Protein AF-A0A2E0VGD9-F1 (afdb_monomer)

Mean predicted aligned error: 4.07 Å

Radius of gyration: 18.63 Å; Cα contacts (8 Å, |Δi|>4): 259; chains: 1; bounding box: 44×44×65 Å

Sequence (187 aa):
TCHQAETSGFLAGKHGMRLARGLPPMTPSQARLPMKADAGHRELTCSSCHVPHADDTRRAAVEACLGCHNDDHSLAYRQSPHYEQWQKALAGEIPVEQGVSCATCHMPRIETETNGIERILVEHNQNSTLRPNEKMIRPTCMNCHGLGFAIDALADPALIENNFSGMPSEHIRSIDMAVERDKPTTF

Solvent-accessible surface area (backbone atoms only — not comparable to full-atom values): 10469 Å² total; per-residue (Å²): 122,98,55,54,66,49,52,52,26,24,32,73,10,85,69,23,39,40,51,67,68,78,41,72,58,44,34,46,66,75,52,91,59,53,43,35,75,92,31,25,81,46,68,43,54,84,58,59,44,36,60,86,94,54,95,60,61,66,47,38,28,40,57,35,54,61,58,36,48,52,32,63,30,65,64,26,32,82,77,9,68,46,34,55,36,29,52,35,20,74,72,64,77,40,60,63,88,69,30,41,43,57,30,48,63,39,26,25,67,40,84,44,75,58,96,91,41,80,44,80,40,66,41,41,21,55,52,69,35,60,68,66,56,71,56,30,36,70,63,35,46,49,78,81,44,57,69,68,61,40,51,17,38,73,70,29,65,69,32,52,40,37,39,59,54,77,76,55,89,56,84,67,59,68,62,55,54,54,54,59,68,69,49,81,82,85,128

Structure (mmCIF, N/CA/C/O backbone):
data_AF-A0A2E0VGD9-F1
#
_entry.id   AF-A0A2E0VGD9-F1
#
loop_
_atom_site.group_PDB
_atom_site.id
_atom_site.type_symbol
_atom_site.label_atom_id
_atom_site.label_alt_id
_atom_site.label_comp_id
_atom_site.label_asym_id
_atom_site.label_entity_id
_atom_site.label_seq_id
_atom_site.pdbx_PDB_ins_code
_atom_site.Cartn_x
_atom_site.Cartn_y
_atom_site.Cartn_z
_atom_site.occupancy
_atom_site.B_iso_or_equiv
_atom_site.auth_seq_id
_atom_site.auth_comp_id
_atom_site.auth_asym_id
_atom_site.auth_atom_id
_atom_site.pdbx_PDB_model_num
ATOM 1 N N . THR A 1 1 ? 19.797 12.607 -11.220 1.00 73.25 1 THR A N 1
ATOM 2 C CA . THR A 1 1 ? 18.840 11.557 -11.642 1.00 73.25 1 THR A CA 1
ATOM 3 C C . THR A 1 1 ? 17.435 12.091 -11.414 1.00 73.25 1 THR A C 1
ATOM 5 O O . THR A 1 1 ? 17.236 12.735 -10.393 1.00 73.25 1 THR A O 1
ATOM 8 N N . CYS A 1 2 ? 16.505 11.910 -12.363 1.00 86.31 2 CYS A N 1
ATOM 9 C CA . CYS A 1 2 ? 15.161 12.517 -12.331 1.00 86.31 2 CYS A CA 1
ATOM 10 C C . CYS A 1 2 ? 14.198 11.881 -11.312 1.00 86.31 2 CYS A C 1
ATOM 12 O O . CYS A 1 2 ? 13.287 12.557 -10.859 1.00 86.31 2 CYS A O 1
ATOM 14 N N . HIS A 1 3 ? 14.423 10.623 -10.922 1.00 89.75 3 HIS A N 1
ATOM 15 C CA . HIS A 1 3 ? 13.564 9.866 -9.997 1.00 89.75 3 HIS A CA 1
ATOM 16 C C . HIS A 1 3 ? 14.330 9.458 -8.735 1.00 89.75 3 HIS A C 1
ATOM 18 O O . HIS A 1 3 ? 14.380 8.285 -8.359 1.00 89.75 3 HIS A O 1
ATOM 24 N N . GLN A 1 4 ? 15.063 10.403 -8.142 1.00 91.88 4 GLN A N 1
ATOM 25 C CA . GLN A 1 4 ? 15.987 10.097 -7.050 1.00 91.88 4 GLN A CA 1
ATOM 26 C C . GLN A 1 4 ? 15.264 9.602 -5.793 1.00 91.88 4 GLN A C 1
ATOM 28 O O . GLN A 1 4 ? 15.734 8.651 -5.167 1.00 91.88 4 GLN A O 1
ATOM 33 N N . ALA A 1 5 ? 14.137 10.221 -5.436 1.00 91.44 5 ALA A N 1
ATOM 34 C CA . ALA A 1 5 ? 13.358 9.835 -4.265 1.00 91.44 5 ALA A CA 1
ATOM 35 C C . ALA A 1 5 ? 12.717 8.452 -4.452 1.00 91.44 5 ALA A C 1
ATOM 37 O O . ALA A 1 5 ? 12.888 7.578 -3.604 1.00 91.44 5 ALA A O 1
ATOM 38 N N . GLU A 1 6 ? 12.085 8.214 -5.603 1.00 93.12 6 GLU A N 1
ATOM 39 C CA . GLU A 1 6 ? 11.433 6.944 -5.940 1.00 93.12 6 GLU A CA 1
ATOM 40 C C . GLU A 1 6 ? 12.452 5.803 -5.998 1.00 93.12 6 GLU A C 1
ATOM 42 O O . GLU A 1 6 ? 12.242 4.738 -5.419 1.00 93.12 6 GLU A O 1
ATOM 47 N N . THR A 1 7 ? 13.606 6.050 -6.631 1.00 94.88 7 THR A N 1
ATOM 48 C CA . THR A 1 7 ? 14.711 5.082 -6.687 1.00 94.88 7 THR A CA 1
ATOM 49 C C . THR A 1 7 ? 15.221 4.760 -5.284 1.00 94.88 7 THR A C 1
ATOM 51 O O . THR A 1 7 ? 15.450 3.594 -4.967 1.00 94.88 7 THR A O 1
ATOM 54 N N . SER A 1 8 ? 15.376 5.773 -4.427 1.00 95.12 8 SER A N 1
ATOM 55 C CA . SER A 1 8 ? 15.865 5.578 -3.057 1.00 95.12 8 SER A CA 1
ATOM 56 C C . SER A 1 8 ? 14.882 4.756 -2.220 1.00 95.12 8 SER A C 1
ATOM 58 O O . SER A 1 8 ? 15.300 3.809 -1.555 1.00 95.12 8 SER A O 1
ATOM 60 N N . GLY A 1 9 ? 13.580 5.056 -2.302 1.00 95.25 9 GLY A N 1
ATOM 61 C CA . GLY A 1 9 ? 12.531 4.286 -1.628 1.00 95.25 9 GLY A CA 1
ATOM 62 C C . GLY A 1 9 ? 12.475 2.836 -2.113 1.00 95.25 9 GLY A C 1
ATOM 63 O O . GLY A 1 9 ? 12.524 1.907 -1.307 1.00 95.25 9 GLY A O 1
ATOM 64 N N . PHE A 1 10 ? 12.472 2.622 -3.431 1.00 96.56 10 PHE A N 1
ATOM 65 C CA . PHE A 1 10 ? 12.443 1.279 -4.013 1.00 96.56 10 PHE A CA 1
ATOM 66 C C . PHE A 1 10 ? 13.628 0.420 -3.551 1.00 96.56 10 PHE A C 1
ATOM 68 O O . PHE A 1 10 ? 13.436 -0.706 -3.086 1.00 96.56 10 PHE A O 1
ATOM 75 N N . LEU A 1 11 ? 14.849 0.964 -3.621 1.00 96.81 11 LEU A N 1
ATOM 76 C CA . LEU A 1 11 ? 16.073 0.274 -3.206 1.00 96.81 11 LEU 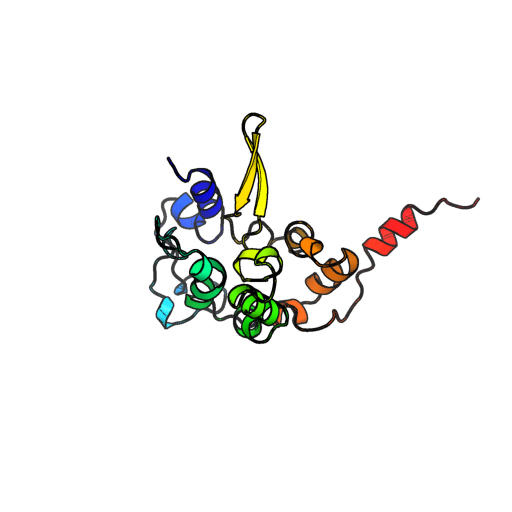A CA 1
ATOM 77 C C . LEU A 1 11 ? 16.134 0.006 -1.693 1.00 96.81 11 LEU A C 1
ATOM 79 O O . LEU A 1 11 ? 16.769 -0.963 -1.278 1.00 96.81 11 LEU A O 1
ATOM 83 N N . ALA A 1 12 ? 15.466 0.823 -0.874 1.00 96.44 12 ALA A N 1
ATOM 84 C CA . ALA A 1 12 ? 15.340 0.603 0.567 1.00 96.44 12 ALA A CA 1
ATOM 85 C C . ALA A 1 12 ? 14.285 -0.462 0.930 1.00 96.44 12 ALA A C 1
ATOM 87 O O . ALA A 1 12 ? 14.312 -1.010 2.036 1.00 96.44 12 ALA A O 1
ATOM 88 N N . GLY A 1 13 ? 13.352 -0.756 0.022 1.00 95.38 13 GLY A N 1
ATOM 89 C CA . GLY A 1 13 ? 12.309 -1.756 0.219 1.00 95.38 13 GLY A CA 1
ATOM 90 C C . GLY A 1 13 ? 12.732 -3.174 -0.152 1.00 95.38 13 GLY A C 1
ATOM 91 O O . GLY A 1 13 ? 13.694 -3.407 -0.878 1.00 95.38 13 GLY A O 1
ATOM 92 N N . LYS A 1 14 ? 11.951 -4.160 0.293 1.00 95.12 14 LYS A N 1
ATOM 93 C CA . LYS A 1 14 ? 12.143 -5.589 0.001 1.00 95.12 14 LYS A CA 1
ATOM 94 C C . LYS A 1 14 ? 12.167 -5.883 -1.496 1.00 95.12 14 LYS A C 1
ATOM 96 O O . LYS A 1 14 ? 12.820 -6.835 -1.904 1.00 95.12 14 LYS A O 1
ATOM 101 N N . HIS A 1 15 ? 11.483 -5.066 -2.297 1.00 96.06 15 HIS A N 1
ATOM 102 C CA . HIS A 1 15 ? 11.440 -5.209 -3.750 1.00 96.06 15 HIS A CA 1
ATOM 103 C C . HIS A 1 15 ? 12.744 -4.793 -4.444 1.00 96.06 15 HIS A C 1
ATOM 105 O O . HIS A 1 15 ? 13.144 -5.440 -5.409 1.00 96.06 15 HIS A O 1
ATOM 111 N N . GLY A 1 16 ? 13.441 -3.769 -3.940 1.00 96.44 16 GLY A N 1
ATOM 112 C CA . GLY A 1 16 ? 14.688 -3.272 -4.530 1.00 96.44 16 GLY A CA 1
ATOM 113 C C . GLY A 1 16 ? 15.957 -3.606 -3.740 1.00 96.44 16 GLY A C 1
ATOM 114 O O . GLY A 1 16 ? 17.056 -3.422 -4.264 1.00 96.44 16 GLY A O 1
ATOM 115 N N . MET A 1 17 ? 15.851 -4.145 -2.519 1.00 95.75 17 MET A N 1
ATOM 116 C CA . MET A 1 17 ? 17.000 -4.345 -1.621 1.00 95.75 17 MET A CA 1
ATOM 117 C C . MET A 1 17 ? 18.110 -5.222 -2.211 1.00 95.75 17 MET A C 1
ATOM 119 O O . MET A 1 17 ? 19.270 -5.070 -1.845 1.00 95.75 17 MET A O 1
ATOM 123 N N . ARG A 1 18 ? 17.788 -6.142 -3.129 1.00 97.06 18 ARG A N 1
ATOM 124 C CA . ARG A 1 18 ? 18.803 -6.951 -3.823 1.00 97.06 18 ARG A CA 1
ATOM 125 C C . ARG A 1 18 ? 19.651 -6.099 -4.763 1.00 97.06 18 ARG A C 1
ATOM 127 O O . ARG A 1 18 ? 20.877 -6.153 -4.685 1.00 97.06 18 ARG A O 1
ATOM 134 N N . LEU A 1 19 ? 19.005 -5.267 -5.579 1.00 97.00 19 LEU A N 1
ATOM 135 C CA . LEU A 1 19 ? 19.682 -4.345 -6.492 1.00 97.00 19 LEU A CA 1
ATOM 136 C C . LEU A 1 19 ? 20.556 -3.352 -5.723 1.00 97.00 19 LEU A C 1
ATOM 138 O O . LEU A 1 19 ? 21.688 -3.094 -6.120 1.00 97.00 19 LEU A O 1
ATOM 142 N N . ALA A 1 20 ? 20.086 -2.888 -4.561 1.00 97.00 20 ALA A N 1
ATOM 143 C CA . ALA A 1 20 ? 20.848 -2.012 -3.668 1.00 97.00 20 ALA A CA 1
ATOM 144 C C . ALA A 1 20 ? 22.167 -2.638 -3.169 1.00 97.00 20 ALA A C 1
ATOM 146 O O . ALA A 1 20 ? 23.056 -1.934 -2.693 1.00 97.00 20 ALA A O 1
ATOM 147 N N . ARG A 1 21 ? 22.302 -3.967 -3.259 1.00 97.38 21 ARG A N 1
ATOM 148 C CA . ARG A 1 21 ? 23.496 -4.733 -2.876 1.00 97.38 21 ARG A CA 1
ATOM 149 C C . ARG A 1 21 ? 24.270 -5.279 -4.078 1.00 97.3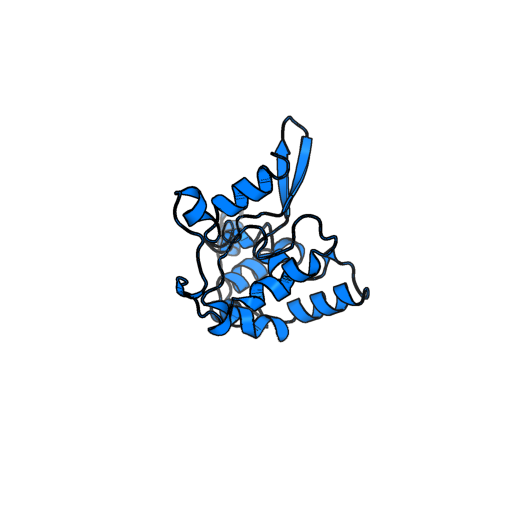8 21 ARG A C 1
ATOM 151 O O . ARG A 1 21 ? 25.136 -6.126 -3.885 1.00 97.38 21 ARG A O 1
ATOM 158 N N . GLY A 1 22 ? 23.962 -4.829 -5.296 1.00 97.00 22 GLY A N 1
ATOM 159 C CA . GLY A 1 22 ? 24.595 -5.323 -6.523 1.00 97.00 22 GLY A CA 1
ATOM 160 C C . GLY A 1 22 ? 24.238 -6.773 -6.863 1.00 97.00 22 GLY A C 1
ATOM 161 O O . GLY A 1 22 ? 24.953 -7.418 -7.623 1.00 97.00 22 GLY A O 1
ATOM 162 N N . LEU A 1 23 ? 23.157 -7.307 -6.285 1.00 97.56 23 LEU A N 1
ATOM 163 C CA . LEU A 1 23 ? 22.638 -8.632 -6.617 1.00 97.56 23 LEU A CA 1
ATOM 164 C C . LEU A 1 23 ? 21.632 -8.529 -7.775 1.00 97.56 23 LEU A C 1
ATOM 166 O O . LEU A 1 23 ? 21.018 -7.474 -7.938 1.00 97.56 23 LEU A O 1
ATOM 170 N N . PRO A 1 24 ? 21.391 -9.619 -8.531 1.00 97.44 24 PRO A N 1
ATOM 171 C CA . PRO A 1 24 ? 20.347 -9.643 -9.555 1.00 97.44 24 PRO A CA 1
ATOM 172 C C . PRO A 1 24 ? 18.958 -9.290 -8.990 1.00 97.44 24 PRO A C 1
ATOM 174 O O . PRO A 1 24 ? 18.720 -9.574 -7.801 1.00 97.44 24 PRO A O 1
ATOM 177 N N . PRO A 1 25 ? 18.042 -8.736 -9.820 1.00 97.19 25 PRO A N 1
ATOM 178 C CA . PRO A 1 25 ? 16.655 -8.463 -9.442 1.00 97.19 25 PRO A CA 1
ATOM 179 C C . PRO A 1 25 ? 16.009 -9.638 -8.705 1.00 97.19 25 PRO A C 1
ATOM 181 O O . PRO A 1 25 ? 16.351 -10.800 -8.947 1.00 97.19 25 PRO A O 1
ATOM 184 N N . MET A 1 26 ? 15.077 -9.356 -7.789 1.00 96.06 26 MET A N 1
ATOM 185 C CA . MET A 1 26 ? 14.302 -10.453 -7.209 1.00 96.06 26 MET A CA 1
ATOM 186 C C . MET A 1 26 ? 13.316 -11.013 -8.230 1.00 96.06 26 MET A C 1
ATOM 188 O O . MET A 1 26 ? 12.830 -10.278 -9.086 1.00 96.06 26 MET A O 1
ATOM 192 N N . THR A 1 27 ? 12.969 -12.285 -8.092 1.00 97.62 27 THR A N 1
ATOM 193 C CA . THR A 1 27 ? 11.838 -12.888 -8.806 1.00 97.62 27 THR A CA 1
ATOM 194 C C . THR A 1 27 ? 10.778 -13.352 -7.803 1.00 97.62 27 THR A C 1
ATOM 196 O O . THR A 1 27 ? 11.118 -13.635 -6.647 1.00 97.62 27 THR A O 1
ATOM 199 N N . PRO A 1 28 ? 9.494 -13.470 -8.191 1.00 97.25 28 PRO A N 1
ATOM 200 C CA . PRO A 1 28 ? 8.461 -13.983 -7.292 1.00 97.25 28 PRO A CA 1
ATOM 201 C C . PRO A 1 28 ? 8.767 -15.379 -6.731 1.00 97.25 28 PRO A C 1
ATOM 203 O O . PRO A 1 28 ? 8.412 -15.658 -5.591 1.00 97.25 28 PRO A O 1
ATOM 206 N N . SER A 1 29 ? 9.509 -16.230 -7.453 1.00 96.88 29 SER A N 1
ATOM 207 C CA . SER A 1 29 ? 9.923 -17.552 -6.952 1.00 96.88 29 SER A CA 1
ATOM 208 C C . SER A 1 29 ? 10.876 -17.507 -5.748 1.00 96.88 29 SER A C 1
ATOM 210 O O . SER A 1 29 ? 11.089 -18.525 -5.099 1.00 96.88 29 SER A O 1
ATOM 212 N N . GLN A 1 30 ? 11.478 -16.352 -5.454 1.00 96.00 30 GLN A N 1
ATOM 213 C CA . GLN A 1 30 ? 12.342 -16.148 -4.287 1.00 96.00 30 GLN A CA 1
ATOM 214 C C . GLN A 1 30 ? 11.565 -15.652 -3.058 1.00 96.00 30 GLN A C 1
ATOM 216 O O . GLN A 1 30 ? 12.145 -15.512 -1.976 1.00 96.00 30 GLN A O 1
ATOM 221 N N . ALA A 1 31 ? 10.280 -15.322 -3.213 1.00 94.50 31 ALA A N 1
ATOM 222 C CA . ALA A 1 31 ? 9.463 -14.807 -2.130 1.00 94.50 31 ALA A CA 1
ATOM 223 C C . ALA A 1 31 ? 9.106 -15.903 -1.117 1.00 94.50 31 ALA A C 1
ATOM 225 O O . ALA A 1 31 ? 9.003 -17.081 -1.441 1.00 94.50 31 ALA A O 1
ATOM 226 N N . ARG A 1 32 ? 8.884 -15.488 0.135 1.00 93.44 32 ARG A N 1
ATOM 227 C CA . ARG A 1 32 ? 8.339 -16.366 1.186 1.00 93.44 32 ARG A CA 1
ATOM 228 C C . ARG A 1 32 ? 6.812 -16.403 1.202 1.00 93.44 32 ARG A C 1
ATOM 230 O O . ARG A 1 32 ? 6.245 -17.281 1.837 1.00 93.44 32 ARG A O 1
ATOM 237 N N . LEU A 1 33 ? 6.172 -15.414 0.582 1.00 94.06 33 LEU A N 1
ATOM 238 C CA . LEU A 1 33 ? 4.719 -15.353 0.463 1.00 94.06 33 LEU A CA 1
ATOM 239 C C . LEU A 1 33 ? 4.269 -16.192 -0.738 1.00 94.06 33 LEU A C 1
ATOM 241 O O . LEU A 1 33 ? 5.042 -16.323 -1.691 1.00 94.06 33 LEU A O 1
ATOM 245 N N . PRO A 1 34 ? 3.035 -16.717 -0.725 1.00 97.81 34 PRO A N 1
ATOM 246 C CA . PRO A 1 34 ? 2.413 -17.277 -1.915 1.00 97.81 34 PRO A CA 1
ATOM 247 C C . PRO A 1 34 ? 2.434 -16.284 -3.087 1.00 97.81 34 PRO A C 1
ATOM 249 O O . PRO A 1 34 ? 1.953 -15.155 -2.989 1.00 97.81 34 PRO A O 1
ATOM 252 N N . MET A 1 35 ? 3.000 -16.722 -4.211 1.00 98.19 35 MET A N 1
ATOM 253 C CA . MET A 1 35 ? 3.098 -15.949 -5.449 1.00 98.19 35 MET A CA 1
ATOM 254 C C . MET A 1 35 ? 2.520 -16.747 -6.613 1.00 98.19 35 MET A C 1
ATOM 256 O O . MET A 1 35 ? 2.476 -17.978 -6.581 1.00 98.19 35 MET A O 1
ATOM 260 N N . LYS A 1 36 ? 2.120 -16.052 -7.676 1.00 98.31 36 LYS A N 1
ATOM 261 C CA . LYS A 1 36 ? 1.655 -16.694 -8.905 1.00 98.31 36 LYS A CA 1
ATOM 262 C C . LYS A 1 36 ? 2.794 -17.435 -9.601 1.00 98.31 36 LYS A C 1
ATOM 264 O O . LYS A 1 36 ? 3.854 -16.866 -9.869 1.00 98.31 36 LYS A O 1
ATOM 269 N N . ALA A 1 37 ? 2.563 -18.705 -9.927 1.00 96.88 37 ALA A N 1
ATOM 270 C CA . ALA A 1 37 ? 3.577 -19.566 -10.534 1.00 96.88 37 ALA A CA 1
ATOM 271 C C . ALA A 1 37 ? 4.037 -19.063 -11.917 1.00 96.88 37 ALA A C 1
ATOM 273 O O . ALA A 1 37 ? 5.230 -19.090 -12.218 1.00 96.88 37 ALA A O 1
ATOM 274 N N . ASP A 1 38 ? 3.120 -18.531 -12.733 1.00 97.56 38 ASP A N 1
ATOM 275 C CA . ASP A 1 38 ? 3.414 -17.968 -14.059 1.00 97.56 38 ASP A CA 1
ATOM 276 C C . ASP A 1 38 ? 4.250 -16.676 -13.993 1.00 97.56 38 ASP A C 1
ATOM 278 O O . ASP A 1 38 ? 4.914 -16.312 -14.963 1.00 97.56 38 ASP A O 1
ATOM 282 N N . ALA A 1 39 ? 4.262 -15.997 -12.843 1.00 97.38 39 ALA A N 1
ATOM 283 C CA . ALA A 1 39 ? 5.103 -14.836 -12.582 1.00 97.38 39 ALA A CA 1
ATOM 284 C C . ALA A 1 39 ? 6.477 -15.209 -12.000 1.00 97.38 39 ALA A C 1
ATOM 286 O O . ALA A 1 39 ? 7.343 -14.343 -11.912 1.00 97.38 39 ALA A O 1
ATOM 287 N N . GLY A 1 40 ? 6.711 -16.476 -11.636 1.00 96.94 40 GLY A N 1
ATOM 288 C CA . GLY A 1 40 ? 7.874 -16.915 -10.855 1.00 96.94 40 GLY A CA 1
ATOM 289 C C . GLY A 1 40 ? 9.242 -16.539 -11.432 1.00 96.94 40 GLY A C 1
ATOM 290 O O . GLY A 1 40 ? 10.185 -16.345 -10.672 1.00 96.94 40 GLY A O 1
ATOM 291 N N . HIS A 1 41 ? 9.339 -16.395 -12.754 1.00 96.12 41 HIS A N 1
ATOM 292 C CA . HIS A 1 41 ? 10.567 -16.064 -13.482 1.00 96.12 41 HIS A CA 1
ATOM 293 C C . HIS A 1 41 ? 10.737 -14.564 -13.772 1.00 96.12 41 HIS A C 1
ATOM 295 O O . HIS A 1 41 ? 11.785 -14.160 -14.269 1.00 96.12 41 HIS A O 1
ATOM 301 N N . ARG A 1 42 ? 9.712 -13.738 -13.526 1.00 97.06 42 ARG A N 1
ATOM 302 C CA . ARG A 1 42 ? 9.742 -12.313 -13.876 1.00 97.06 42 ARG A CA 1
ATOM 303 C C . ARG A 1 42 ? 10.694 -11.571 -12.947 1.00 97.06 42 ARG A C 1
ATOM 305 O O . ARG A 1 42 ? 10.595 -11.696 -11.729 1.00 97.06 42 ARG A O 1
ATOM 312 N N . GLU A 1 43 ? 11.580 -10.769 -13.519 1.00 97.12 43 GLU A N 1
ATOM 313 C CA . GLU A 1 43 ? 12.462 -9.900 -12.749 1.00 97.12 43 GLU A CA 1
ATOM 314 C C . GLU A 1 43 ? 11.705 -8.673 -12.231 1.00 97.12 43 GLU A C 1
ATOM 316 O O . GLU A 1 43 ? 11.005 -7.980 -12.976 1.00 97.12 43 GLU A O 1
ATOM 321 N N . LEU A 1 44 ? 11.856 -8.401 -10.937 1.00 95.81 44 LEU A N 1
ATOM 322 C CA . LEU A 1 44 ? 11.271 -7.244 -10.280 1.00 95.81 44 LEU A CA 1
ATOM 323 C C . LEU A 1 44 ? 12.223 -6.048 -10.352 1.00 95.81 44 LEU A C 1
ATOM 325 O O . LEU A 1 44 ? 13.286 -6.032 -9.730 1.00 95.81 44 LEU A O 1
ATOM 329 N N . THR A 1 45 ? 11.807 -5.028 -11.090 1.00 94.31 45 THR A N 1
ATOM 330 C CA . THR A 1 45 ? 12.531 -3.773 -11.305 1.00 94.31 45 THR A CA 1
ATOM 331 C C . THR A 1 45 ? 11.576 -2.586 -11.134 1.00 94.31 45 THR A C 1
ATOM 333 O O . THR A 1 45 ? 10.381 -2.771 -10.897 1.00 94.31 45 THR A O 1
ATOM 336 N N . CYS A 1 46 ? 12.071 -1.354 -11.284 1.00 89.75 46 CYS A N 1
ATOM 337 C CA . CYS A 1 46 ? 11.224 -0.159 -11.207 1.00 89.75 46 CYS A CA 1
ATOM 338 C C . CYS A 1 46 ? 10.069 -0.169 -12.225 1.00 89.75 46 CYS A C 1
ATOM 340 O O . CYS A 1 46 ? 9.014 0.390 -11.946 1.00 89.75 46 CYS A O 1
ATOM 342 N N . SER A 1 47 ? 10.239 -0.811 -13.388 1.00 91.50 47 SER A N 1
ATOM 343 C CA . SER A 1 47 ? 9.210 -0.855 -14.435 1.00 91.50 47 SER A CA 1
ATOM 344 C C . SER A 1 47 ? 8.187 -1.982 -14.262 1.00 91.50 47 SER A C 1
ATOM 346 O O . SER A 1 47 ? 7.259 -2.105 -15.061 1.00 91.50 47 SER A O 1
ATOM 348 N N . SER A 1 48 ? 8.327 -2.815 -13.227 1.00 94.25 48 SER A N 1
ATOM 349 C CA . SER A 1 48 ? 7.417 -3.940 -12.995 1.00 94.25 48 SER A CA 1
ATOM 350 C C . SER A 1 48 ? 6.033 -3.498 -12.515 1.00 94.25 48 SER A C 1
ATOM 352 O O . SER A 1 48 ? 5.055 -4.201 -12.768 1.00 94.25 48 SER A O 1
ATOM 354 N N . CYS A 1 49 ? 5.940 -2.348 -11.838 1.00 94.19 49 CYS A N 1
ATOM 355 C CA . CYS A 1 49 ? 4.671 -1.824 -11.330 1.00 94.19 49 CYS A CA 1
ATOM 356 C C . CYS A 1 49 ? 3.971 -0.909 -12.341 1.00 94.19 49 CYS A C 1
ATOM 358 O O . CYS A 1 49 ? 2.773 -1.041 -12.592 1.00 94.19 49 CYS A O 1
ATOM 360 N N . HIS A 1 50 ? 4.732 0.001 -12.942 1.00 93.81 50 HIS A N 1
ATOM 361 C CA . HIS A 1 50 ? 4.274 0.902 -13.991 1.00 93.81 50 HIS A CA 1
ATOM 362 C C . HIS A 1 50 ? 5.388 1.128 -15.004 1.00 93.81 50 HIS A C 1
ATOM 364 O O . HIS A 1 50 ? 6.573 1.094 -14.676 1.00 93.81 50 HIS A O 1
ATOM 370 N N . VAL A 1 51 ? 5.002 1.406 -16.244 1.00 87.94 51 VAL A N 1
ATOM 371 C CA . VAL A 1 51 ? 5.965 1.769 -17.280 1.00 87.94 51 VAL A CA 1
ATOM 372 C C . VAL A 1 51 ? 6.434 3.208 -17.027 1.00 87.94 51 VAL A C 1
ATOM 374 O O . VAL A 1 51 ? 5.601 4.082 -16.770 1.00 87.94 51 VAL A O 1
ATOM 377 N N . PRO A 1 52 ? 7.747 3.491 -17.077 1.00 82.62 52 PRO A N 1
ATOM 378 C CA . PRO A 1 52 ? 8.234 4.864 -17.041 1.00 82.62 52 PRO A CA 1
ATOM 379 C C . PRO A 1 52 ? 7.635 5.679 -18.192 1.00 82.62 52 PRO A C 1
ATOM 381 O O . PRO A 1 52 ? 7.631 5.214 -19.329 1.00 82.62 52 PRO A O 1
ATOM 384 N N . HIS A 1 53 ? 7.183 6.900 -17.904 1.00 83.25 53 HIS A N 1
ATOM 385 C CA . HIS A 1 53 ? 6.590 7.821 -18.888 1.00 83.25 53 HIS A CA 1
ATOM 386 C C . HIS A 1 53 ? 5.280 7.337 -19.536 1.00 83.25 53 HIS A C 1
ATOM 388 O O . HIS A 1 53 ? 4.887 7.858 -20.576 1.00 83.25 53 HIS A O 1
ATOM 394 N N . ALA A 1 54 ? 4.602 6.352 -18.941 1.00 83.94 54 ALA A N 1
ATOM 395 C CA . ALA A 1 54 ? 3.202 6.091 -19.244 1.00 83.94 54 ALA A CA 1
ATOM 396 C C . ALA A 1 54 ? 2.314 6.906 -18.296 1.00 83.94 54 ALA A C 1
ATOM 398 O O . ALA A 1 54 ? 2.566 6.943 -17.091 1.00 83.94 54 ALA A O 1
ATOM 399 N N . ASP A 1 55 ? 1.242 7.489 -18.827 1.00 69.25 55 ASP A N 1
ATOM 400 C CA . ASP A 1 55 ? 0.323 8.339 -18.058 1.00 69.25 55 ASP A CA 1
ATOM 401 C C . ASP A 1 55 ? -0.676 7.538 -17.191 1.00 69.25 55 ASP A C 1
ATOM 403 O O . ASP A 1 55 ? -1.575 8.115 -16.581 1.00 69.25 55 ASP A O 1
ATOM 407 N N . ASP A 1 56 ? -0.539 6.207 -17.113 1.00 79.75 56 ASP A N 1
ATOM 408 C CA . ASP A 1 56 ? -1.454 5.334 -16.370 1.00 79.75 56 ASP A CA 1
ATOM 409 C C . ASP A 1 56 ? -0.795 4.668 -15.153 1.00 79.75 56 ASP A C 1
ATOM 411 O O . ASP A 1 56 ? -0.181 3.599 -15.226 1.00 79.75 56 ASP A O 1
ATOM 415 N N . THR A 1 57 ? -0.988 5.290 -13.991 1.00 84.94 57 THR A N 1
ATOM 416 C CA . THR A 1 57 ? -0.589 4.745 -12.686 1.00 84.94 57 THR A CA 1
ATOM 417 C C . THR A 1 57 ? -1.667 3.868 -12.044 1.00 84.94 57 THR A C 1
ATOM 419 O O . THR A 1 57 ? -1.411 3.244 -11.013 1.00 84.94 57 THR A O 1
ATOM 422 N N . ARG A 1 58 ? -2.859 3.734 -12.644 1.00 88.56 58 ARG A N 1
ATOM 423 C CA . ARG A 1 58 ? -3.961 2.933 -12.076 1.00 88.56 58 ARG A CA 1
ATOM 424 C C . ARG A 1 58 ? -3.617 1.452 -12.067 1.00 88.56 58 ARG A C 1
ATOM 426 O O . ARG A 1 58 ? -3.940 0.748 -11.113 1.00 88.56 58 ARG A O 1
ATOM 433 N N . ARG A 1 59 ? -2.879 0.985 -13.080 1.00 91.88 59 ARG A N 1
ATOM 434 C CA . ARG A 1 59 ? -2.315 -0.372 -13.085 1.00 91.88 59 ARG A CA 1
ATOM 435 C C . ARG A 1 59 ? -1.425 -0.617 -11.864 1.00 91.88 59 ARG A C 1
ATOM 437 O O . ARG A 1 59 ? -1.509 -1.688 -11.267 1.00 91.88 59 ARG A O 1
ATOM 444 N N . ALA A 1 60 ? -0.609 0.365 -11.482 1.00 93.94 60 ALA A N 1
ATOM 445 C CA . ALA A 1 60 ? 0.278 0.261 -10.325 1.00 93.94 60 ALA A CA 1
ATOM 446 C C . ALA A 1 60 ? -0.487 0.193 -8.997 1.00 93.94 60 ALA A C 1
ATOM 448 O O . ALA A 1 60 ? 0.034 -0.344 -8.027 1.00 93.94 60 ALA A O 1
ATOM 449 N N . ALA A 1 61 ? -1.716 0.719 -8.960 1.00 95.00 61 ALA A N 1
ATOM 450 C CA . ALA A 1 61 ? -2.521 0.784 -7.749 1.00 95.00 61 ALA A CA 1
ATOM 451 C C . ALA A 1 61 ? -3.018 -0.594 -7.276 1.00 95.00 61 ALA A C 1
ATOM 453 O O . ALA A 1 61 ? -3.114 -0.819 -6.071 1.00 95.00 61 ALA A O 1
ATOM 454 N N . VAL A 1 62 ? -3.320 -1.514 -8.205 1.00 95.81 62 VAL A N 1
ATOM 455 C CA . VAL A 1 62 ? -3.877 -2.848 -7.892 1.00 95.81 62 VAL A CA 1
ATOM 456 C C . VAL A 1 62 ? -3.284 -3.945 -8.776 1.00 95.81 62 VAL A C 1
ATOM 458 O O . VAL A 1 62 ? -2.678 -4.900 -8.290 1.00 95.81 62 VAL A O 1
ATOM 461 N N . GLU A 1 63 ? -3.466 -3.830 -10.091 1.00 96.31 63 GLU A N 1
ATOM 462 C CA . GLU A 1 63 ? -3.256 -4.951 -11.016 1.00 96.31 63 GLU A CA 1
ATOM 463 C C . GLU A 1 63 ? -1.792 -5.391 -11.118 1.00 96.31 63 GLU A C 1
ATOM 465 O O . GLU A 1 63 ? -1.511 -6.572 -11.316 1.00 96.31 63 GLU A O 1
ATOM 470 N N . ALA A 1 64 ? -0.839 -4.475 -10.946 1.00 96.44 64 ALA A N 1
ATOM 471 C CA . ALA A 1 64 ? 0.572 -4.834 -10.904 1.00 96.44 64 ALA A CA 1
ATOM 472 C C . ALA A 1 64 ? 0.929 -5.682 -9.673 1.00 96.44 64 ALA A C 1
AT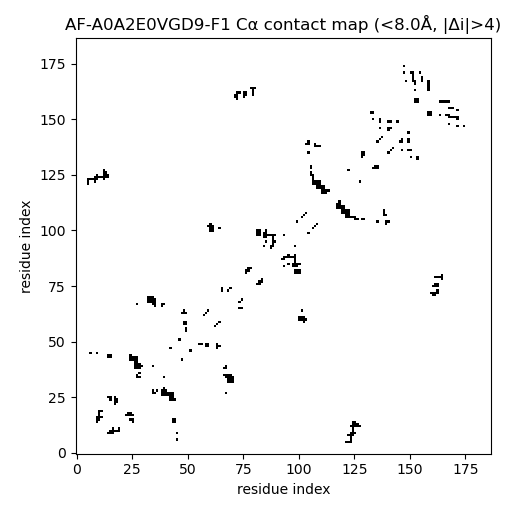OM 474 O O . ALA A 1 64 ? 1.708 -6.628 -9.787 1.00 96.44 64 ALA A O 1
ATOM 475 N N . CYS A 1 65 ? 0.325 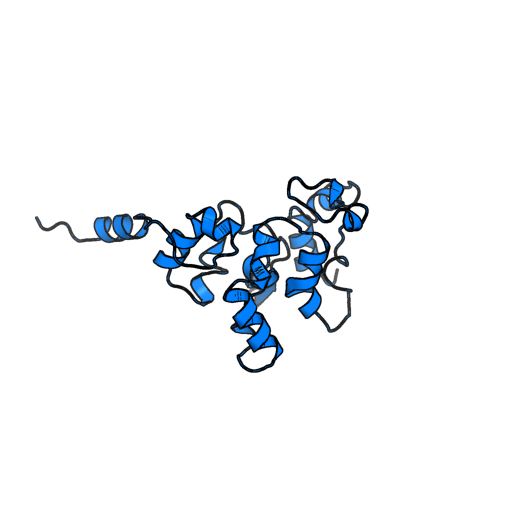-5.387 -8.518 1.00 97.31 65 CYS A N 1
ATOM 476 C CA . CYS A 1 65 ? 0.522 -6.142 -7.282 1.00 97.31 65 CYS A CA 1
ATOM 477 C C . CYS A 1 65 ? -0.040 -7.562 -7.435 1.00 97.31 65 CYS A C 1
ATOM 479 O O . CYS A 1 65 ? 0.682 -8.546 -7.257 1.00 97.31 65 CYS A O 1
ATOM 481 N N . LEU A 1 66 ? -1.301 -7.668 -7.873 1.00 97.50 66 LEU A N 1
ATOM 482 C CA . LEU A 1 66 ? -1.995 -8.941 -8.120 1.00 97.50 66 LEU A CA 1
ATOM 483 C C . LEU A 1 66 ? -1.449 -9.714 -9.333 1.00 97.50 66 LEU A C 1
ATOM 485 O O . LEU A 1 66 ? -1.812 -10.870 -9.563 1.00 97.50 66 LEU A O 1
ATOM 489 N N . GLY A 1 67 ? -0.575 -9.095 -10.127 1.00 97.12 67 GLY A N 1
ATOM 490 C CA . GLY A 1 67 ? 0.181 -9.759 -11.185 1.00 97.12 67 GLY A CA 1
ATOM 491 C C . GLY A 1 67 ? 1.233 -10.741 -10.659 1.00 97.12 67 GLY A C 1
ATOM 492 O O . GLY A 1 67 ? 1.634 -11.634 -11.406 1.00 97.12 67 GLY A O 1
ATOM 493 N N . CYS A 1 68 ? 1.647 -10.597 -9.394 1.00 98.06 68 CYS A N 1
ATOM 494 C CA . CYS A 1 68 ? 2.634 -11.457 -8.733 1.00 98.06 68 CYS A CA 1
ATOM 495 C C . CYS A 1 68 ? 2.107 -12.066 -7.427 1.00 98.06 68 CYS A C 1
ATOM 497 O O . CYS A 1 68 ? 2.317 -13.256 -7.201 1.00 98.06 68 CYS A O 1
ATOM 499 N N . HIS A 1 69 ? 1.434 -11.277 -6.585 1.00 98.12 69 HIS A N 1
ATOM 500 C CA . HIS A 1 69 ? 0.922 -11.723 -5.287 1.00 98.12 69 HIS A CA 1
ATOM 501 C C . HIS A 1 69 ? -0.252 -12.690 -5.432 1.00 98.12 69 HIS A C 1
ATOM 503 O O . HIS A 1 69 ? -1.113 -12.512 -6.298 1.00 98.12 69 HIS A O 1
ATOM 509 N N . ASN A 1 70 ? -0.252 -13.728 -4.594 1.00 98.31 70 ASN A N 1
ATOM 510 C CA . ASN A 1 70 ? -1.270 -14.776 -4.590 1.00 98.31 70 ASN A CA 1
ATOM 511 C C . ASN A 1 70 ? -1.522 -15.335 -3.179 1.00 98.31 70 ASN A C 1
ATOM 513 O O . ASN A 1 70 ? -1.827 -16.516 -3.024 1.00 98.31 70 ASN A O 1
ATOM 517 N N . ASP A 1 71 ? -1.299 -14.510 -2.159 1.00 97.75 71 ASP A N 1
ATOM 518 C CA . ASP A 1 71 ? -1.590 -14.808 -0.757 1.00 97.75 71 ASP A CA 1
ATOM 519 C C . ASP A 1 71 ? -3.052 -14.480 -0.409 1.00 97.75 71 ASP A C 1
ATOM 521 O O . ASP A 1 71 ? -3.693 -13.706 -1.125 1.00 97.75 71 ASP A O 1
ATOM 525 N N . ASP A 1 72 ? -3.574 -15.060 0.677 1.00 98.25 72 ASP A N 1
ATOM 526 C CA . ASP A 1 72 ? -4.987 -14.928 1.070 1.00 98.25 72 ASP A CA 1
ATOM 527 C C . ASP A 1 72 ? -5.416 -13.459 1.200 1.00 98.25 72 ASP A C 1
ATOM 529 O O . ASP A 1 72 ? -6.439 -13.068 0.638 1.00 98.25 72 ASP A O 1
ATOM 533 N N . HIS A 1 73 ? -4.564 -12.616 1.796 1.00 98.12 73 HIS A N 1
ATOM 534 C CA . HIS A 1 73 ? -4.775 -11.169 1.904 1.00 98.12 73 HIS A CA 1
ATOM 535 C C . HIS A 1 73 ? -4.952 -10.504 0.535 1.00 98.12 73 HIS A C 1
ATOM 537 O O . HIS A 1 73 ? -5.888 -9.728 0.320 1.00 98.12 73 HIS A O 1
ATOM 543 N N . SER A 1 74 ? -4.060 -10.796 -0.413 1.00 98.00 74 SER A N 1
ATOM 544 C CA . SER A 1 74 ? -4.127 -10.229 -1.762 1.00 98.00 74 SER A CA 1
ATOM 545 C C . SER A 1 74 ? -5.343 -10.728 -2.554 1.00 98.00 74 SER A C 1
ATOM 547 O O . SER A 1 74 ? -5.954 -9.960 -3.300 1.00 98.00 74 SER A O 1
ATOM 549 N N . LEU A 1 75 ? -5.734 -11.993 -2.371 1.00 97.75 75 LEU A N 1
ATOM 550 C CA . LEU A 1 75 ? -6.876 -12.607 -3.051 1.00 97.75 75 LEU A CA 1
ATOM 551 C C . LEU A 1 75 ? -8.217 -12.131 -2.477 1.00 97.75 75 LEU A C 1
ATOM 553 O O . LEU A 1 75 ? -9.184 -11.975 -3.228 1.00 97.75 75 LEU A O 1
ATOM 557 N N . ALA A 1 76 ? -8.261 -11.845 -1.176 1.00 98.62 76 ALA A N 1
ATOM 558 C CA . ALA A 1 76 ? -9.437 -11.324 -0.491 1.00 98.62 76 ALA A CA 1
ATOM 559 C C . ALA A 1 76 ? -9.754 -9.865 -0.861 1.00 98.62 76 ALA A C 1
ATOM 561 O O . ALA A 1 76 ? -10.910 -9.460 -0.763 1.00 98.62 76 ALA A O 1
ATOM 562 N N . TYR A 1 77 ? -8.777 -9.086 -1.355 1.00 98.62 77 TYR A N 1
ATOM 563 C CA . TYR A 1 77 ? -8.970 -7.668 -1.695 1.00 98.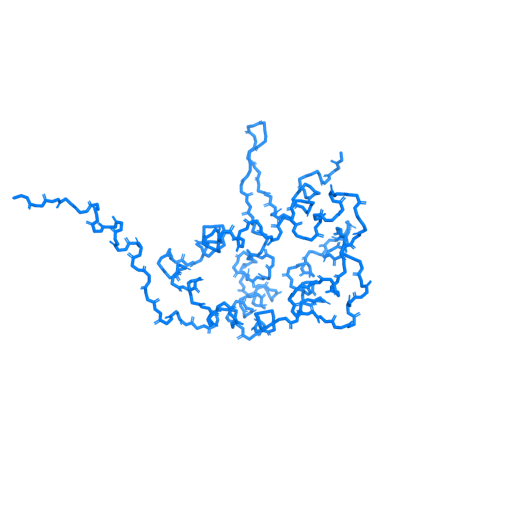62 77 TYR A CA 1
ATOM 564 C C . TYR A 1 77 ? -10.202 -7.422 -2.570 1.00 98.62 77 TYR A C 1
ATOM 566 O O . TYR A 1 77 ? -11.018 -6.574 -2.239 1.00 98.62 77 TYR A O 1
ATOM 574 N N . ARG A 1 78 ? -10.417 -8.199 -3.642 1.00 97.69 78 ARG A N 1
ATOM 575 C CA . ARG A 1 78 ? -11.565 -7.977 -4.550 1.00 97.69 78 ARG A CA 1
ATOM 576 C C . ARG A 1 78 ? -12.937 -8.220 -3.912 1.00 97.69 78 ARG A C 1
ATOM 578 O O . ARG A 1 78 ? -13.949 -7.885 -4.518 1.00 97.69 78 ARG A O 1
ATOM 585 N N . GLN A 1 79 ? -12.972 -8.832 -2.736 1.00 97.62 79 GLN A N 1
ATOM 586 C CA . GLN A 1 79 ? -14.187 -9.117 -1.977 1.00 97.62 79 GLN A CA 1
ATOM 587 C C . GLN A 1 79 ? -14.352 -8.152 -0.793 1.00 97.62 79 GLN A C 1
ATOM 589 O O . GLN A 1 79 ? -15.345 -8.244 -0.078 1.00 97.62 79 GLN A O 1
ATOM 594 N N . SER A 1 80 ? -13.402 -7.234 -0.579 1.00 98.38 80 SER A N 1
ATOM 595 C CA . SER A 1 80 ? -13.419 -6.327 0.562 1.00 98.38 80 SER A CA 1
ATOM 596 C C . SER A 1 80 ? -14.200 -5.035 0.275 1.00 98.38 80 SER A C 1
ATOM 598 O O . SER A 1 80 ? -14.283 -4.587 -0.876 1.00 98.38 80 SER A O 1
ATOM 600 N N . PRO A 1 81 ? -14.715 -4.363 1.324 1.00 98.19 81 PRO A N 1
ATOM 601 C CA . PRO A 1 81 ? -15.322 -3.036 1.192 1.00 98.19 81 PRO A CA 1
ATOM 602 C C . PRO A 1 81 ? -14.366 -1.998 0.585 1.00 98.19 81 PRO A C 1
ATOM 604 O O . PRO A 1 81 ? -14.794 -1.076 -0.105 1.00 98.19 81 PRO A O 1
ATOM 607 N N . HIS A 1 82 ? -13.055 -2.154 0.796 1.00 98.19 82 HIS A N 1
ATOM 608 C CA . HIS A 1 82 ? -12.043 -1.273 0.213 1.00 98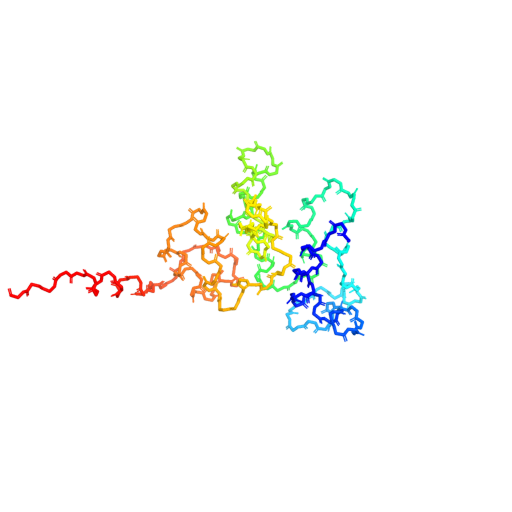.19 82 HIS A CA 1
ATOM 609 C C . HIS A 1 82 ? -12.003 -1.362 -1.315 1.00 98.19 82 HIS A C 1
ATOM 611 O O . HIS A 1 82 ? -11.891 -0.333 -1.985 1.00 98.19 82 HIS A O 1
ATOM 617 N N . TYR A 1 83 ? -12.155 -2.561 -1.882 1.00 98.12 83 TYR A N 1
ATOM 618 C CA . TYR A 1 83 ? -12.252 -2.705 -3.331 1.00 98.12 83 TYR A CA 1
ATOM 619 C C . TYR A 1 83 ? -13.545 -2.116 -3.889 1.00 98.12 83 TYR A C 1
ATOM 621 O O . TYR A 1 83 ? -13.514 -1.519 -4.963 1.00 98.12 83 TYR A O 1
ATOM 629 N N . GLU A 1 84 ? -14.660 -2.206 -3.160 1.00 98.12 84 GLU A N 1
ATOM 630 C CA . GLU A 1 84 ? -15.901 -1.532 -3.557 1.00 98.12 84 GLU A CA 1
ATOM 631 C C . GLU A 1 84 ? -15.684 -0.016 -3.704 1.00 98.12 84 GLU A C 1
ATOM 633 O O . GLU A 1 84 ? -16.046 0.562 -4.731 1.00 98.12 84 GLU A O 1
ATOM 638 N N . GLN A 1 85 ? -15.013 0.622 -2.735 1.00 97.62 85 GLN A N 1
ATOM 639 C CA . GLN A 1 85 ? -14.665 2.046 -2.833 1.00 97.62 85 GLN A CA 1
ATOM 640 C C . GLN A 1 85 ? -13.713 2.326 -3.998 1.00 97.62 85 GLN A C 1
ATOM 642 O O . GLN A 1 85 ? -13.869 3.316 -4.709 1.00 97.62 85 GLN A O 1
ATOM 647 N N . TRP A 1 86 ? -12.750 1.438 -4.254 1.00 97.44 86 TRP A N 1
ATOM 648 C CA . TRP A 1 86 ? -11.874 1.565 -5.417 1.00 97.44 86 TRP A CA 1
ATOM 649 C C . TRP A 1 86 ? -12.643 1.521 -6.742 1.00 97.44 86 TRP A C 1
ATOM 651 O O . TRP A 1 86 ? -12.380 2.333 -7.626 1.00 97.44 86 TRP A O 1
ATOM 661 N N . GLN A 1 87 ? -13.619 0.620 -6.883 1.00 97.75 87 GLN A N 1
ATOM 662 C CA . GLN A 1 87 ? -14.459 0.558 -8.082 1.00 97.75 87 GLN A CA 1
ATOM 663 C C . GLN A 1 87 ? -15.292 1.832 -8.258 1.00 97.75 87 GLN A C 1
ATOM 665 O O . GLN A 1 87 ? -15.317 2.387 -9.356 1.00 97.75 87 GLN A O 1
ATOM 670 N N . LYS A 1 88 ? -15.897 2.344 -7.180 1.00 98.00 88 LYS A N 1
ATOM 671 C CA . LYS A 1 88 ? -16.637 3.617 -7.194 1.00 98.00 88 LYS A CA 1
ATOM 672 C C . LYS A 1 88 ? -15.752 4.791 -7.613 1.00 98.00 88 LYS A C 1
ATOM 674 O O . LYS A 1 88 ? -16.158 5.608 -8.436 1.00 98.00 88 LYS A O 1
ATOM 679 N N . ALA A 1 89 ? -14.520 4.848 -7.104 1.00 96.19 89 ALA A N 1
ATOM 680 C CA . ALA A 1 89 ? -13.547 5.869 -7.482 1.00 96.19 89 ALA A CA 1
ATOM 681 C C . ALA A 1 89 ? -13.172 5.781 -8.972 1.00 96.19 89 ALA A C 1
ATOM 683 O O . ALA A 1 89 ? -13.101 6.800 -9.657 1.00 96.19 89 ALA A O 1
ATOM 684 N N . LEU A 1 90 ? -12.984 4.569 -9.508 1.00 94.31 90 LEU A N 1
ATOM 685 C CA . LEU A 1 90 ? -12.715 4.358 -10.936 1.00 94.31 90 LEU A CA 1
ATOM 686 C C . LEU A 1 90 ? -13.907 4.714 -11.833 1.00 94.31 90 LEU A C 1
ATOM 688 O O . LEU A 1 90 ? -13.701 5.186 -12.951 1.00 94.31 90 LEU A O 1
ATOM 692 N N . ALA A 1 91 ? -15.132 4.509 -11.348 1.00 96.88 91 ALA A N 1
ATOM 693 C CA . ALA A 1 91 ? -16.362 4.901 -12.030 1.00 96.88 91 ALA A CA 1
ATOM 694 C C . ALA A 1 91 ? -16.643 6.416 -11.951 1.00 96.88 91 ALA A C 1
ATOM 696 O O . ALA A 1 91 ? -17.543 6.909 -12.628 1.00 96.88 91 ALA A O 1
ATOM 697 N N . GLY A 1 92 ? -15.874 7.164 -11.150 1.00 96.75 92 GLY A N 1
ATOM 698 C CA . GLY A 1 92 ? -16.099 8.589 -10.907 1.00 96.75 92 GLY A CA 1
ATOM 699 C C . GLY A 1 92 ? -17.302 8.879 -10.003 1.00 96.75 92 GLY A C 1
ATOM 700 O O . GLY A 1 92 ? -17.781 10.009 -9.976 1.00 96.75 92 GLY A O 1
ATOM 701 N N . GLU A 1 93 ? -17.797 7.877 -9.272 1.00 98.06 93 GLU A N 1
ATOM 702 C CA . GLU A 1 93 ? -18.921 8.013 -8.334 1.00 98.06 93 GLU A CA 1
ATOM 703 C C . GLU A 1 93 ? -18.499 8.677 -7.017 1.00 98.06 93 GLU A C 1
ATOM 705 O O . GLU A 1 93 ? -19.307 9.336 -6.363 1.00 98.06 93 GLU A O 1
ATOM 710 N N . ILE A 1 94 ? -17.228 8.519 -6.639 1.00 96.75 94 ILE A N 1
ATOM 711 C CA . ILE A 1 94 ? -16.603 9.164 -5.479 1.00 96.75 94 ILE A CA 1
ATOM 712 C C . ILE A 1 94 ? -15.248 9.777 -5.876 1.00 96.75 94 ILE A C 1
ATOM 714 O O . ILE A 1 94 ? -14.666 9.362 -6.885 1.00 96.75 94 ILE A O 1
ATOM 718 N N . PRO A 1 95 ? -14.710 10.737 -5.098 1.00 95.06 95 PRO A N 1
ATOM 719 C CA . PRO A 1 95 ? -13.357 11.252 -5.301 1.00 95.06 95 PRO A CA 1
ATOM 720 C C . PRO A 1 95 ? -12.303 10.137 -5.275 1.00 95.06 95 PRO A C 1
ATOM 722 O O . PRO A 1 95 ? -12.408 9.190 -4.493 1.00 95.06 95 PRO A O 1
ATOM 725 N N . VAL A 1 96 ? -11.255 10.261 -6.094 1.00 89.00 96 VAL A N 1
ATOM 726 C CA . VAL A 1 96 ? -10.198 9.237 -6.195 1.00 89.00 96 VAL A CA 1
ATOM 727 C C . VAL A 1 96 ? -9.451 9.041 -4.873 1.00 89.00 96 VAL A C 1
ATOM 729 O O . VAL A 1 96 ? -8.984 7.945 -4.578 1.00 89.00 96 VAL A O 1
ATOM 732 N N . GLU A 1 97 ? -9.402 10.083 -4.047 1.00 88.56 97 GLU A N 1
ATOM 733 C CA . GLU A 1 97 ? -8.805 10.104 -2.714 1.00 88.56 97 GLU A CA 1
ATOM 734 C C . GLU A 1 97 ? -9.561 9.223 -1.709 1.00 88.56 97 GLU A C 1
ATOM 736 O O . GLU A 1 97 ? -8.994 8.842 -0.690 1.00 88.56 97 GLU A O 1
ATOM 741 N N . GLN A 1 98 ? -10.824 8.889 -1.994 1.00 92.25 98 GLN A N 1
ATOM 742 C CA . GLN A 1 98 ? -11.636 7.973 -1.185 1.00 92.25 98 GLN A CA 1
ATOM 743 C C . GLN A 1 98 ? -11.528 6.515 -1.660 1.00 92.25 98 GLN A C 1
ATOM 745 O O . GLN A 1 98 ? -12.010 5.605 -0.987 1.00 92.25 98 GLN A O 1
ATOM 750 N N . GLY A 1 99 ? -10.895 6.270 -2.812 1.00 94.81 99 GLY A N 1
ATOM 751 C CA . GLY A 1 99 ? -10.636 4.926 -3.314 1.00 94.81 99 GLY A CA 1
ATOM 752 C C . GLY A 1 99 ? -9.469 4.265 -2.580 1.00 94.81 99 GLY A C 1
ATOM 753 O O . GLY A 1 99 ? -8.402 4.859 -2.437 1.00 94.81 99 GLY A O 1
ATOM 754 N N . VAL A 1 100 ? -9.637 3.006 -2.168 1.00 96.44 100 VAL A N 1
ATOM 755 C CA . VAL A 1 100 ? -8.609 2.259 -1.423 1.00 96.44 100 VAL A CA 1
ATOM 756 C C . VAL A 1 100 ? -8.057 1.119 -2.275 1.00 96.44 100 VAL A C 1
ATOM 758 O O . VAL A 1 100 ? -8.760 0.171 -2.617 1.00 96.44 100 VAL A O 1
ATOM 761 N N . SER A 1 101 ? -6.773 1.198 -2.613 1.00 96.75 101 SER A N 1
ATOM 762 C CA . SER A 1 101 ? -6.048 0.236 -3.448 1.00 96.75 101 SER A CA 1
ATOM 763 C C . SER A 1 101 ? -4.896 -0.433 -2.695 1.00 96.75 101 SER A C 1
ATOM 765 O O . SER A 1 101 ? -4.590 -0.092 -1.552 1.00 96.75 101 SER A O 1
ATOM 767 N N . CYS A 1 102 ? -4.198 -1.373 -3.334 1.00 97.50 102 CYS A N 1
ATOM 768 C CA . CYS A 1 102 ? -2.980 -1.946 -2.760 1.00 97.50 102 CYS A CA 1
ATOM 769 C C . CYS A 1 102 ? -1.945 -0.839 -2.483 1.00 97.50 102 CYS A C 1
ATOM 771 O O . CYS A 1 102 ? -1.334 -0.798 -1.412 1.00 97.50 102 CYS A O 1
ATOM 773 N N . ALA A 1 103 ? -1.790 0.097 -3.425 1.00 95.56 103 ALA A N 1
ATOM 774 C CA . ALA A 1 103 ? -0.844 1.200 -3.304 1.00 95.56 103 ALA A CA 1
ATOM 775 C C . ALA A 1 103 ? -1.237 2.220 -2.226 1.00 95.56 103 ALA A C 1
ATOM 777 O O . ALA A 1 103 ? -0.346 2.771 -1.590 1.00 95.56 103 ALA A O 1
ATOM 778 N N . THR A 1 104 ? -2.525 2.454 -1.944 1.00 94.56 104 THR A N 1
ATOM 779 C CA . THR A 1 104 ? -2.893 3.388 -0.858 1.00 94.56 104 THR A CA 1
ATOM 780 C C . THR A 1 104 ? -2.455 2.879 0.516 1.00 94.56 104 THR A C 1
ATOM 782 O O . THR A 1 104 ? -2.119 3.680 1.385 1.00 94.56 104 THR A O 1
ATOM 785 N N . CYS A 1 105 ? -2.418 1.555 0.709 1.00 95.75 105 CYS A N 1
ATOM 786 C CA . CYS A 1 105 ? -2.017 0.947 1.978 1.00 95.75 105 CYS A CA 1
ATOM 787 C C . CYS A 1 105 ? -0.511 0.697 2.076 1.00 95.75 105 CYS A C 1
ATOM 789 O O . CYS A 1 105 ? 0.109 1.019 3.088 1.00 95.75 105 CYS A O 1
ATOM 791 N N . HIS A 1 106 ? 0.087 0.129 1.030 1.00 96.75 106 HIS A N 1
ATOM 792 C CA . HIS A 1 106 ? 1.490 -0.290 1.051 1.00 96.75 106 HIS A CA 1
ATOM 793 C C . HIS A 1 106 ? 2.458 0.777 0.534 1.00 96.75 106 HIS A C 1
ATOM 795 O O . HIS A 1 106 ? 3.654 0.685 0.780 1.00 96.75 106 HIS A O 1
ATOM 801 N N . MET A 1 107 ? 1.963 1.796 -0.166 1.00 95.31 107 MET A N 1
ATOM 802 C CA . MET A 1 107 ? 2.756 2.889 -0.737 1.00 95.31 107 MET A CA 1
ATOM 803 C C . MET A 1 107 ? 2.094 4.242 -0.421 1.00 95.31 107 MET A C 1
ATOM 805 O O . MET A 1 107 ? 1.736 4.991 -1.340 1.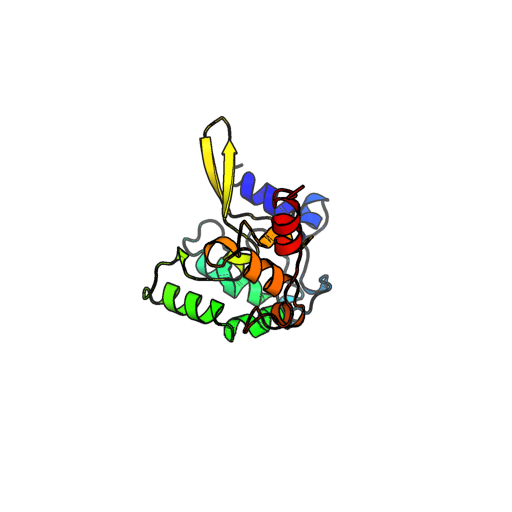00 95.31 107 MET A O 1
ATOM 809 N N . PRO A 1 108 ? 1.854 4.554 0.870 1.00 94.44 108 PRO A N 1
ATOM 810 C CA . PRO A 1 108 ? 1.087 5.732 1.245 1.00 94.44 108 PRO A CA 1
ATOM 811 C C . PRO A 1 108 ? 1.776 7.021 0.790 1.00 94.44 108 PRO A C 1
ATOM 813 O O . PRO A 1 108 ? 2.991 7.079 0.572 1.00 94.44 108 PRO A O 1
ATOM 816 N N . ARG A 1 109 ? 0.980 8.081 0.657 1.00 92.81 109 ARG A N 1
ATOM 817 C CA . ARG A 1 109 ? 1.508 9.427 0.437 1.00 92.81 109 ARG A CA 1
ATOM 818 C C . ARG A 1 109 ? 2.108 9.937 1.738 1.00 92.81 109 ARG A C 1
ATOM 820 O O . ARG A 1 109 ? 1.450 9.899 2.771 1.00 92.81 109 ARG A O 1
ATOM 827 N N . ILE A 1 110 ? 3.351 10.391 1.672 1.00 90.88 110 ILE A N 1
ATOM 828 C CA . ILE A 1 110 ? 4.095 10.910 2.813 1.00 90.88 110 ILE A CA 1
ATOM 829 C C . ILE A 1 110 ? 4.487 12.358 2.552 1.00 90.88 110 ILE A C 1
ATOM 831 O O . ILE A 1 110 ? 4.925 12.718 1.457 1.00 90.88 110 ILE A O 1
ATOM 835 N N . GLU A 1 111 ? 4.319 13.187 3.572 1.00 90.62 111 GLU A N 1
ATOM 836 C CA . GLU A 1 111 ? 4.839 14.546 3.581 1.00 90.62 111 GLU A CA 1
ATOM 837 C C . GLU A 1 111 ? 6.349 14.502 3.807 1.00 90.62 111 GLU A C 1
ATOM 839 O O . GLU A 1 111 ? 6.862 13.769 4.656 1.00 90.62 111 GLU A O 1
ATOM 844 N N . THR A 1 112 ? 7.073 15.275 3.010 1.00 86.44 112 THR A N 1
ATOM 845 C CA . THR A 1 112 ? 8.526 15.393 3.071 1.00 86.44 112 THR A CA 1
ATOM 846 C C . THR A 1 112 ? 8.910 16.853 2.925 1.00 86.44 112 THR A C 1
ATOM 848 O O . THR A 1 112 ? 8.285 17.591 2.169 1.00 86.44 112 THR A O 1
ATOM 851 N N . GLU A 1 113 ? 9.964 17.271 3.613 1.00 86.69 113 GLU A N 1
ATOM 852 C CA . GLU A 1 113 ? 10.537 18.600 3.444 1.00 86.69 113 GLU A CA 1
ATOM 853 C C . GLU A 1 113 ? 11.891 18.471 2.746 1.00 86.69 113 GLU A C 1
ATOM 855 O O . GLU A 1 113 ? 12.724 17.635 3.100 1.00 86.69 113 GLU A O 1
ATOM 860 N N . THR A 1 114 ? 12.132 19.276 1.715 1.00 80.19 114 THR A N 1
ATOM 861 C CA . THR A 1 114 ? 13.447 19.364 1.072 1.00 80.19 114 THR A CA 1
ATOM 862 C C . THR A 1 114 ? 13.789 20.823 0.834 1.00 80.19 114 THR A C 1
ATOM 864 O O . THR A 1 114 ? 13.127 21.489 0.043 1.00 80.19 114 THR A O 1
ATOM 867 N N . ASN A 1 115 ? 14.853 21.307 1.481 1.00 84.25 115 ASN A N 1
ATOM 868 C CA . ASN A 1 115 ? 15.298 22.704 1.412 1.00 84.25 115 ASN A CA 1
ATOM 869 C C . ASN A 1 115 ? 14.190 23.708 1.793 1.00 84.25 115 ASN A C 1
ATOM 871 O O . ASN A 1 115 ? 14.016 24.712 1.104 1.00 84.25 115 ASN A O 1
ATOM 875 N N . GLY A 1 116 ? 13.412 23.420 2.843 1.00 88.19 116 GLY A N 1
ATOM 876 C CA . GLY A 1 116 ? 12.302 24.276 3.277 1.00 88.19 116 GLY A CA 1
ATOM 877 C C . GLY A 1 116 ? 11.062 24.230 2.379 1.00 88.19 116 GLY A C 1
ATOM 878 O O . GLY A 1 116 ? 10.163 25.045 2.551 1.00 88.19 116 GLY A O 1
ATOM 879 N N . ILE A 1 117 ? 11.011 23.317 1.400 1.00 87.75 117 ILE A N 1
ATOM 880 C CA . ILE A 1 117 ? 9.846 23.110 0.534 1.00 87.75 117 ILE A CA 1
ATOM 881 C C . ILE A 1 117 ? 9.167 21.804 0.936 1.00 87.75 117 ILE A C 1
ATOM 883 O O . ILE A 1 117 ? 9.753 20.728 0.777 1.00 87.75 117 ILE A O 1
ATOM 887 N N . GLU A 1 118 ? 7.927 21.907 1.406 1.00 91.94 118 GLU A N 1
ATOM 888 C CA . GLU A 1 118 ? 7.049 20.764 1.641 1.00 91.94 118 GLU A CA 1
ATOM 889 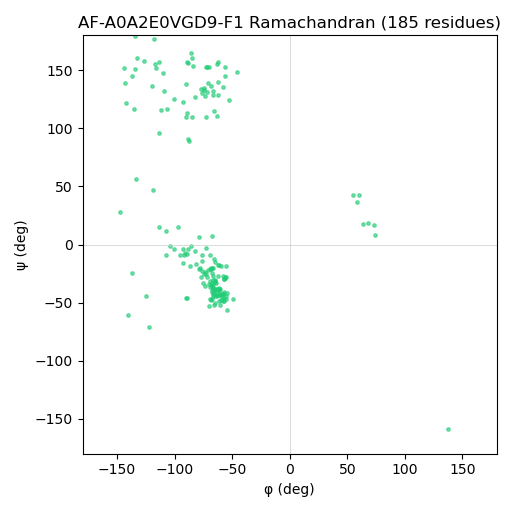C C . GLU A 1 118 ? 6.632 20.117 0.316 1.00 91.94 118 GLU A C 1
ATOM 891 O O . GLU A 1 118 ? 6.308 20.784 -0.673 1.00 91.94 118 GLU A O 1
ATOM 896 N N . ARG A 1 119 ? 6.666 18.788 0.284 1.00 89.81 119 ARG A N 1
ATOM 897 C CA . ARG A 1 119 ? 6.310 17.960 -0.866 1.00 89.81 119 ARG A CA 1
ATOM 898 C C . ARG A 1 119 ? 5.606 16.707 -0.396 1.00 89.81 119 ARG A C 1
ATOM 900 O O . ARG A 1 119 ? 6.059 16.052 0.539 1.00 89.81 119 ARG A O 1
ATOM 907 N N . ILE A 1 120 ? 4.568 16.319 -1.123 1.00 90.81 120 ILE A N 1
ATOM 908 C CA . ILE A 1 120 ? 3.939 15.013 -0.961 1.00 90.81 120 ILE A CA 1
ATOM 909 C C . ILE A 1 120 ? 4.590 14.052 -1.949 1.00 90.81 120 ILE A C 1
ATOM 911 O O . ILE A 1 120 ? 4.580 14.292 -3.157 1.00 90.81 120 ILE A O 1
ATOM 915 N N . LEU A 1 121 ? 5.145 12.961 -1.432 1.00 92.12 121 LEU A N 1
ATOM 916 C CA . LEU A 1 121 ? 5.732 11.890 -2.228 1.00 92.12 121 LEU A CA 1
ATOM 917 C C . LEU A 1 121 ? 4.953 10.598 -2.026 1.00 92.12 121 LEU A C 1
ATOM 919 O O . LEU A 1 121 ? 4.363 10.362 -0.975 1.00 92.12 121 LEU A O 1
ATOM 923 N N . VAL A 1 122 ? 4.968 9.740 -3.040 1.00 92.69 122 VAL A N 1
ATOM 924 C CA . VAL A 1 122 ? 4.511 8.358 -2.886 1.00 92.69 122 VAL A CA 1
ATOM 925 C C . VAL A 1 122 ? 5.658 7.550 -2.303 1.00 92.69 122 VAL A C 1
ATOM 927 O O . VAL A 1 122 ? 6.761 7.552 -2.855 1.00 92.69 122 VAL A O 1
ATOM 930 N N . GLU A 1 123 ? 5.407 6.845 -1.207 1.00 94.75 123 GLU A N 1
ATOM 931 C CA . GLU A 1 123 ? 6.388 5.936 -0.629 1.00 94.75 123 GLU A CA 1
ATOM 932 C C . GLU A 1 123 ? 6.660 4.761 -1.582 1.00 94.75 123 GLU A C 1
ATOM 934 O O . GLU A 1 123 ? 5.787 3.939 -1.848 1.00 94.75 123 GLU A O 1
ATOM 939 N N . HIS A 1 124 ? 7.889 4.669 -2.095 1.00 95.62 124 HIS A N 1
ATOM 940 C CA . HIS A 1 124 ? 8.310 3.582 -2.987 1.00 95.62 124 HIS A CA 1
ATOM 941 C C . HIS A 1 124 ? 8.957 2.402 -2.244 1.00 95.62 124 HIS A C 1
ATOM 943 O O . HIS A 1 124 ? 9.251 1.367 -2.847 1.00 95.62 124 HIS A O 1
ATOM 949 N N . ASN A 1 125 ? 9.132 2.511 -0.927 1.00 95.88 125 ASN A N 1
ATOM 950 C CA . ASN A 1 125 ? 9.434 1.396 -0.044 1.00 95.88 125 ASN A CA 1
ATOM 951 C C . ASN A 1 125 ? 8.131 0.738 0.434 1.00 95.88 125 ASN A C 1
ATOM 953 O O . ASN A 1 125 ? 7.615 1.065 1.501 1.00 95.88 125 ASN A O 1
ATOM 957 N N . GLN A 1 126 ? 7.634 -0.241 -0.328 1.00 92.94 126 GLN A N 1
ATOM 958 C CA . GLN A 1 126 ? 6.339 -0.898 -0.065 1.00 92.94 126 GLN A CA 1
ATOM 959 C C . GLN A 1 126 ? 6.168 -1.506 1.341 1.00 92.94 126 GLN A C 1
ATOM 961 O O . GLN A 1 126 ? 5.060 -1.819 1.773 1.00 92.94 126 GLN A O 1
ATOM 966 N N . ASN A 1 127 ? 7.274 -1.726 2.057 1.00 93.31 127 ASN A N 1
ATOM 967 C CA . ASN A 1 127 ? 7.276 -2.323 3.385 1.00 93.31 127 ASN A CA 1
ATOM 968 C C . ASN A 1 127 ? 7.730 -1.350 4.476 1.00 93.31 127 ASN A C 1
ATOM 970 O O . ASN A 1 127 ? 8.079 -1.815 5.567 1.00 93.31 127 ASN A O 1
ATOM 974 N N . SER A 1 128 ? 7.773 -0.041 4.211 1.00 94.56 128 SER A N 1
ATOM 975 C CA . SER A 1 128 ? 8.220 0.948 5.198 1.00 94.56 128 SER A CA 1
ATOM 976 C C . SER A 1 128 ? 7.278 1.026 6.401 1.00 94.56 128 SER A C 1
ATOM 978 O O . SER A 1 128 ? 7.742 1.227 7.527 1.00 94.56 128 SER A O 1
ATOM 980 N N . THR A 1 129 ? 5.983 0.780 6.198 1.00 92.50 129 THR A N 1
ATOM 981 C CA . THR A 1 129 ? 4.939 0.794 7.235 1.00 92.50 129 THR A CA 1
ATOM 982 C C . THR A 1 129 ? 4.546 -0.597 7.735 1.00 92.50 129 THR A C 1
ATOM 984 O O . THR A 1 129 ? 3.779 -0.704 8.681 1.00 92.50 129 THR A O 1
ATOM 987 N N . LEU A 1 130 ? 5.094 -1.675 7.161 1.00 91.06 130 LEU A N 1
ATOM 988 C CA . LEU A 1 130 ? 4.645 -3.040 7.465 1.00 91.06 130 LEU A CA 1
ATOM 989 C C . LEU A 1 130 ? 5.225 -3.648 8.741 1.00 91.06 130 LEU A C 1
ATOM 991 O O . LEU A 1 130 ? 4.731 -4.682 9.191 1.00 91.06 130 LEU A O 1
ATOM 995 N N . ARG A 1 131 ? 6.313 -3.092 9.288 1.00 87.88 131 ARG A N 1
ATOM 996 C CA . ARG A 1 131 ? 6.931 -3.608 10.517 1.00 87.88 131 ARG A CA 1
ATOM 997 C C . ARG A 1 131 ? 7.443 -2.483 11.429 1.00 87.88 131 ARG A C 1
ATOM 999 O O . ARG A 1 131 ? 8.332 -1.741 11.002 1.00 87.88 131 ARG A O 1
ATOM 1006 N N . PRO A 1 132 ? 6.952 -2.406 12.681 1.00 92.06 132 PRO A N 1
ATOM 1007 C CA . PRO A 1 132 ? 5.739 -3.083 13.172 1.00 92.06 132 PRO A CA 1
ATOM 1008 C C . PRO A 1 132 ? 4.493 -2.560 12.407 1.00 92.06 132 PRO A C 1
ATOM 1010 O O . PRO A 1 132 ? 4.575 -1.493 11.792 1.00 92.06 132 PRO A O 1
ATOM 1013 N N . ASN A 1 133 ? 3.408 -3.338 12.312 1.00 92.44 133 ASN A N 1
ATOM 1014 C CA . ASN A 1 133 ? 2.296 -3.040 11.386 1.00 92.44 133 ASN A CA 1
ATOM 1015 C C . ASN A 1 133 ? 1.491 -1.794 11.799 1.00 92.44 133 ASN A C 1
ATOM 1017 O O . ASN A 1 133 ? 0.892 -1.134 10.955 1.00 92.44 133 ASN A O 1
ATOM 1021 N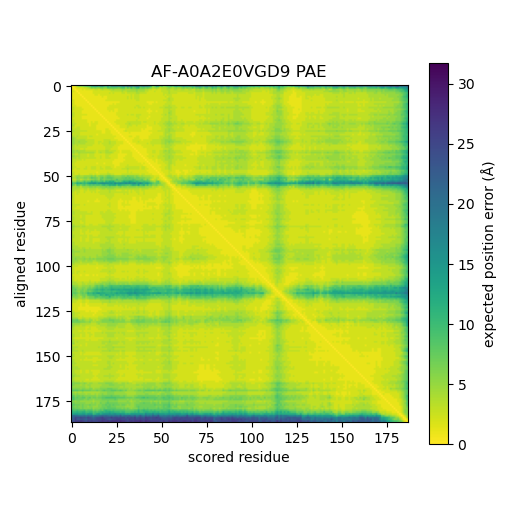 N . GLU A 1 134 ? 1.565 -1.389 13.063 1.00 93.69 134 GLU A N 1
ATOM 1022 C CA . GLU A 1 134 ? 0.963 -0.168 13.598 1.00 93.69 134 GLU A CA 1
ATOM 1023 C C . GLU A 1 134 ? 1.523 1.099 12.936 1.00 93.69 134 GLU A C 1
ATOM 1025 O O . GLU A 1 134 ? 0.882 2.151 12.955 1.00 93.69 134 GLU A O 1
ATOM 1030 N N . LYS A 1 135 ? 2.685 1.019 12.269 1.00 95.12 135 LYS A N 1
ATOM 1031 C CA . LYS A 1 135 ? 3.189 2.122 11.437 1.00 95.12 135 LYS A CA 1
ATOM 1032 C C . LYS A 1 135 ? 2.259 2.460 10.267 1.00 95.12 135 LYS A C 1
ATOM 1034 O O . LYS A 1 135 ? 2.386 3.555 9.727 1.00 95.12 135 LYS A O 1
ATOM 1039 N N . MET A 1 136 ? 1.339 1.571 9.884 1.00 95.62 136 MET A N 1
ATOM 1040 C CA . MET A 1 136 ? 0.307 1.853 8.879 1.00 95.62 136 MET A CA 1
ATOM 1041 C C . MET A 1 136 ? -0.786 2.791 9.400 1.00 95.62 136 MET A C 1
ATOM 1043 O O . MET A 1 136 ? -1.404 3.498 8.610 1.00 95.62 136 MET A O 1
ATOM 1047 N N . ILE A 1 137 ? -1.017 2.844 10.716 1.00 96.06 137 ILE A N 1
ATOM 1048 C CA . ILE A 1 137 ? -2.185 3.516 11.301 1.00 96.06 137 ILE A CA 1
ATOM 1049 C C . ILE A 1 137 ? -2.298 4.965 10.833 1.00 96.06 137 ILE A C 1
ATOM 1051 O O . ILE A 1 137 ? -3.315 5.352 10.268 1.00 96.06 137 ILE A O 1
ATOM 1055 N N . ARG A 1 138 ? -1.252 5.767 11.052 1.00 94.69 138 ARG A N 1
ATOM 1056 C CA . ARG A 1 138 ? -1.269 7.199 10.726 1.00 94.69 138 ARG A CA 1
ATOM 1057 C C . ARG A 1 138 ? -1.270 7.486 9.219 1.00 94.69 138 ARG A C 1
ATOM 1059 O O . ARG A 1 138 ? -2.149 8.219 8.788 1.00 94.69 138 ARG A O 1
ATOM 1066 N N . PRO A 1 139 ? -0.333 6.946 8.416 1.00 94.44 139 PRO A N 1
ATOM 1067 C CA . PRO A 1 139 ? -0.250 7.291 6.997 1.00 94.44 139 PRO A CA 1
ATOM 1068 C C . PRO A 1 139 ? -1.325 6.619 6.130 1.00 94.44 139 PRO A C 1
ATOM 1070 O O . PRO A 1 139 ? -1.505 7.026 4.985 1.00 94.44 139 PRO A O 1
ATOM 1073 N N . THR A 1 140 ? -2.024 5.598 6.639 1.00 95.19 140 THR A N 1
ATOM 1074 C CA . THR A 1 140 ? -3.011 4.826 5.871 1.00 95.19 140 THR A CA 1
ATOM 1075 C C . THR A 1 140 ? -4.389 4.864 6.523 1.00 95.19 140 THR A C 1
ATOM 1077 O O . THR A 1 140 ? -5.298 5.492 5.986 1.00 95.19 140 THR A O 1
ATOM 1080 N N . CYS A 1 141 ? -4.564 4.196 7.666 1.00 96.31 141 CYS A N 1
ATOM 1081 C CA . CYS A 1 141 ? -5.886 3.907 8.230 1.00 96.31 141 CYS A CA 1
ATOM 1082 C C . CYS A 1 141 ? -6.609 5.178 8.703 1.00 96.31 141 CYS A C 1
ATOM 1084 O O . CYS A 1 141 ? -7.807 5.340 8.478 1.00 96.31 141 CYS A O 1
ATOM 1086 N N . MET A 1 142 ? -5.872 6.100 9.327 1.00 96.00 142 MET A N 1
ATOM 1087 C CA . MET A 1 142 ? -6.402 7.339 9.905 1.00 96.00 142 MET A CA 1
ATOM 1088 C C . MET A 1 142 ? -6.805 8.396 8.874 1.00 96.00 142 MET A C 1
ATOM 1090 O O . MET A 1 142 ? -7.363 9.421 9.256 1.00 96.00 142 MET A O 1
ATOM 1094 N N . ASN A 1 143 ? -6.592 8.146 7.579 1.00 93.31 143 ASN A N 1
ATOM 1095 C CA . ASN A 1 143 ? -7.178 8.987 6.536 1.00 93.31 143 ASN A CA 1
ATOM 1096 C C . ASN A 1 143 ? -8.708 8.833 6.465 1.00 93.31 143 ASN A C 1
ATOM 1098 O O . ASN A 1 143 ? -9.383 9.711 5.933 1.00 93.31 143 ASN A O 1
ATOM 1102 N N . CYS A 1 144 ? -9.261 7.727 6.987 1.00 95.19 144 CYS A N 1
ATOM 1103 C CA . CYS A 1 144 ? -10.702 7.446 6.944 1.00 95.19 144 CYS A CA 1
ATOM 1104 C C . CYS A 1 144 ? -11.279 6.884 8.256 1.00 95.19 144 CYS A C 1
ATOM 1106 O O . CYS A 1 144 ? -12.472 7.038 8.507 1.00 95.19 144 CYS A O 1
ATOM 1108 N N . HIS A 1 145 ? -10.467 6.240 9.099 1.00 97.31 145 HIS A N 1
ATOM 1109 C CA . HIS A 1 145 ? -10.919 5.581 10.327 1.00 97.31 145 HIS A CA 1
ATOM 1110 C C . HIS A 1 145 ? -10.390 6.257 11.597 1.00 97.31 145 HIS A C 1
ATOM 1112 O O . HIS A 1 145 ? -9.344 6.902 11.604 1.00 97.31 145 HIS A O 1
ATOM 1118 N N . GLY A 1 146 ? -11.091 6.054 12.715 1.00 96.75 146 GLY A N 1
ATOM 1119 C CA . GLY A 1 146 ? -10.597 6.454 14.032 1.00 96.75 146 GLY A CA 1
ATOM 1120 C C . GLY A 1 146 ? -9.415 5.595 14.499 1.00 96.75 146 GLY A C 1
ATOM 1121 O O . GLY A 1 146 ? -9.313 4.420 14.149 1.00 96.75 146 GLY A O 1
ATOM 1122 N N . LEU A 1 147 ? -8.552 6.172 15.343 1.00 96.25 147 LEU A N 1
ATOM 1123 C CA . LEU A 1 147 ? -7.358 5.504 15.878 1.00 96.25 147 LEU A CA 1
ATOM 1124 C C . LEU A 1 147 ? -7.681 4.171 16.579 1.00 96.25 147 LEU A C 1
ATOM 1126 O O . LEU A 1 147 ? -7.000 3.188 16.321 1.00 96.25 147 LEU A O 1
ATOM 1130 N N . GLY A 1 148 ? -8.725 4.123 17.417 1.00 96.31 148 GLY A N 1
ATOM 1131 C CA . GLY A 1 148 ? -9.124 2.897 18.130 1.00 96.31 148 GLY A CA 1
ATOM 1132 C C . GLY A 1 148 ? -9.490 1.760 17.187 1.00 96.31 148 GLY A C 1
ATOM 1133 O O . GLY A 1 148 ? -8.879 0.700 17.242 1.00 96.31 148 GLY A O 1
ATOM 1134 N N . PHE A 1 149 ? -10.387 2.028 16.235 1.00 97.38 149 PHE A N 1
ATOM 1135 C CA . PHE A 1 149 ? -10.757 1.049 15.212 1.00 97.38 149 PHE A CA 1
ATOM 1136 C C . PHE A 1 149 ? -9.544 0.571 14.404 1.00 97.38 149 PHE A C 1
ATOM 1138 O O . PHE A 1 149 ? -9.413 -0.618 14.140 1.00 97.38 149 PHE A O 1
ATOM 1145 N N . ALA A 1 150 ? -8.647 1.484 14.020 1.00 97.69 150 ALA A N 1
ATOM 1146 C CA . ALA A 1 150 ? -7.463 1.134 13.243 1.00 97.69 150 ALA A CA 1
ATOM 1147 C C . ALA A 1 150 ? -6.484 0.234 14.018 1.00 97.69 150 ALA A C 1
ATOM 1149 O O . ALA A 1 150 ? -5.902 -0.668 13.420 1.00 97.69 150 ALA A O 1
ATOM 1150 N N . ILE A 1 151 ? -6.304 0.463 15.326 1.00 97.06 151 ILE A N 1
ATOM 1151 C CA . ILE A 1 151 ? -5.488 -0.410 16.182 1.00 97.06 151 ILE A CA 1
ATOM 1152 C C . ILE A 1 151 ? -6.132 -1.793 16.275 1.00 97.06 151 ILE A C 1
ATOM 1154 O O . ILE A 1 151 ? -5.456 -2.785 16.018 1.00 97.06 151 ILE A O 1
ATOM 1158 N N . ASP A 1 152 ? -7.424 -1.848 16.597 1.00 98.00 152 ASP A N 1
ATOM 1159 C CA . ASP A 1 152 ? -8.162 -3.102 16.765 1.00 98.00 152 ASP A CA 1
ATOM 1160 C C . ASP A 1 152 ? -8.126 -3.934 15.474 1.00 98.00 152 ASP A C 1
ATOM 1162 O O . ASP A 1 152 ? -7.788 -5.117 15.490 1.00 98.00 152 ASP A O 1
ATOM 1166 N N . ALA A 1 153 ? -8.372 -3.295 14.327 1.00 97.94 153 ALA A N 1
ATOM 1167 C CA . ALA A 1 153 ? -8.356 -3.953 13.025 1.00 97.94 153 ALA A CA 1
ATOM 1168 C C . ALA A 1 153 ? -6.965 -4.462 12.615 1.00 97.94 153 ALA A C 1
ATOM 1170 O O . ALA A 1 153 ? -6.861 -5.536 12.031 1.00 97.94 153 ALA A O 1
ATOM 1171 N N . LEU A 1 154 ? -5.891 -3.716 12.907 1.00 96.56 154 LEU A N 1
ATOM 1172 C CA . LEU A 1 154 ? -4.520 -4.151 12.599 1.00 96.56 154 LEU A CA 1
ATOM 1173 C C . LEU A 1 154 ? -3.990 -5.206 13.570 1.00 96.56 154 LEU A C 1
ATOM 1175 O O . LEU A 1 154 ? -3.061 -5.933 13.216 1.00 96.56 154 LEU A O 1
ATOM 1179 N N . ALA A 1 155 ? -4.537 -5.285 14.779 1.00 96.19 155 ALA A N 1
ATOM 1180 C CA . ALA A 1 155 ? -4.175 -6.313 15.744 1.00 96.19 155 ALA A CA 1
ATOM 1181 C C . ALA A 1 155 ? -4.840 -7.667 15.447 1.00 96.19 155 ALA A C 1
ATOM 1183 O O . ALA A 1 155 ? -4.329 -8.688 15.904 1.00 96.19 155 ALA A O 1
ATOM 1184 N N . ASP A 1 156 ? -5.936 -7.686 14.682 1.00 97.81 156 ASP A N 1
ATOM 1185 C CA . ASP A 1 156 ? -6.690 -8.890 14.325 1.00 97.81 156 ASP A CA 1
ATOM 1186 C C . ASP A 1 156 ? -6.088 -9.603 13.088 1.00 97.81 156 ASP A C 1
ATOM 1188 O O . ASP A 1 156 ? -6.199 -9.105 11.960 1.00 97.81 156 ASP A O 1
ATOM 1192 N N . PRO A 1 157 ? -5.465 -10.791 13.245 1.00 96.44 157 PRO A N 1
ATOM 1193 C CA . PRO A 1 157 ? -4.852 -11.503 12.126 1.00 96.44 157 PRO A CA 1
ATOM 1194 C C . PRO A 1 157 ? -5.864 -11.973 11.078 1.00 96.44 157 PRO A C 1
ATOM 1196 O O . PRO A 1 157 ? -5.530 -11.997 9.895 1.00 96.44 157 PRO A O 1
ATOM 1199 N N . ALA A 1 158 ? -7.095 -12.308 11.482 1.00 97.94 158 ALA A N 1
ATOM 1200 C CA . ALA A 1 158 ? -8.124 -12.767 10.555 1.00 97.94 158 ALA A CA 1
ATOM 1201 C C . ALA A 1 158 ? -8.590 -11.621 9.649 1.00 97.94 158 ALA A C 1
ATOM 1203 O O . ALA A 1 158 ? -8.816 -11.826 8.454 1.00 97.94 158 ALA A O 1
ATOM 1204 N N . LEU A 1 159 ? -8.664 -10.400 10.191 1.00 98.06 159 LEU A N 1
ATOM 1205 C CA . LEU A 1 159 ? -8.899 -9.214 9.371 1.00 98.06 159 LEU A CA 1
ATOM 1206 C C . LEU A 1 159 ? -7.727 -8.912 8.442 1.00 98.06 159 LEU A C 1
ATOM 1208 O O . LEU A 1 159 ? -7.944 -8.555 7.287 1.00 98.06 159 LEU A O 1
ATOM 1212 N N . ILE A 1 160 ? -6.482 -9.079 8.890 1.00 96.94 160 ILE A N 1
ATOM 1213 C CA . ILE A 1 160 ? -5.337 -8.926 7.986 1.00 96.94 160 ILE A CA 1
ATOM 1214 C C . ILE A 1 160 ? -5.443 -9.938 6.837 1.00 96.94 160 ILE A C 1
ATOM 1216 O O . ILE A 1 160 ? -5.327 -9.545 5.681 1.00 96.94 160 ILE A O 1
ATOM 1220 N N . GLU A 1 161 ? -5.710 -11.211 7.115 1.00 97.56 161 GLU A N 1
ATOM 1221 C CA . GLU A 1 161 ? -5.827 -12.259 6.091 1.00 97.56 161 GLU A CA 1
ATOM 1222 C C . GLU A 1 161 ? -6.996 -12.041 5.122 1.00 97.56 161 GLU A C 1
ATOM 1224 O O . GLU A 1 161 ? -6.867 -12.353 3.942 1.00 97.56 161 GLU A O 1
ATOM 1229 N N . ASN A 1 162 ? -8.113 -11.459 5.567 1.00 98.12 162 ASN A N 1
ATOM 1230 C CA . ASN A 1 162 ? -9.293 -11.246 4.723 1.00 98.12 162 ASN A CA 1
ATOM 1231 C C . ASN A 1 162 ? -9.392 -9.836 4.104 1.00 98.12 162 ASN A C 1
ATOM 1233 O O . ASN A 1 162 ? -10.451 -9.445 3.607 1.00 98.12 162 ASN A O 1
ATOM 1237 N N . ASN A 1 163 ? -8.294 -9.073 4.126 1.00 98.12 163 ASN A N 1
ATOM 1238 C CA . ASN A 1 163 ? -8.216 -7.703 3.614 1.00 98.12 163 ASN A CA 1
ATOM 1239 C C . ASN A 1 163 ? -9.177 -6.713 4.312 1.00 98.12 163 ASN A C 1
ATOM 1241 O O . ASN A 1 163 ? -9.792 -5.849 3.685 1.00 98.12 163 ASN A O 1
ATOM 1245 N N . PHE A 1 164 ? -9.266 -6.822 5.635 1.00 97.75 164 PHE A N 1
ATOM 1246 C CA . PHE A 1 164 ? -10.051 -5.969 6.528 1.00 97.75 164 PHE A CA 1
ATOM 1247 C C . PHE A 1 164 ? -11.545 -5.963 6.185 1.00 97.75 164 PHE A C 1
ATOM 1249 O O . PHE A 1 164 ? -12.229 -4.944 6.283 1.00 97.75 164 PHE A O 1
ATOM 1256 N N . SER A 1 165 ? -12.059 -7.121 5.769 1.00 97.50 165 SER A N 1
ATOM 1257 C CA . SER A 1 165 ? -13.473 -7.328 5.492 1.00 97.50 165 SER A CA 1
ATOM 1258 C C . SER A 1 165 ? -14.200 -7.753 6.766 1.00 97.50 165 SER A C 1
ATOM 1260 O O . SER A 1 165 ? -14.301 -8.941 7.078 1.00 97.50 165 SER A O 1
ATOM 1262 N N . GLY A 1 166 ? -14.720 -6.775 7.507 1.00 96.06 166 GLY A N 1
ATOM 1263 C CA . GLY A 1 166 ? -15.510 -7.004 8.714 1.00 96.06 166 GLY A CA 1
ATOM 1264 C C . GLY A 1 166 ? -15.155 -6.044 9.843 1.00 96.06 166 GLY A C 1
ATOM 1265 O O . GLY A 1 166 ? -14.605 -4.969 9.615 1.00 96.06 166 GLY A O 1
ATOM 1266 N N . MET A 1 167 ? -15.496 -6.449 11.064 1.00 97.00 167 MET A N 1
ATOM 1267 C CA . MET A 1 167 ? -15.190 -5.718 12.294 1.00 97.00 167 MET A CA 1
ATOM 1268 C C . MET A 1 167 ? -14.135 -6.482 13.100 1.00 97.00 167 MET A C 1
ATOM 1270 O O . MET A 1 167 ? -14.139 -7.714 13.048 1.00 97.00 167 MET A O 1
ATOM 1274 N N . PRO A 1 168 ? -13.253 -5.784 13.838 1.00 97.38 168 PRO A N 1
ATOM 1275 C CA . PRO A 1 168 ? -12.271 -6.442 14.691 1.00 97.38 168 PRO A CA 1
ATOM 1276 C C . PRO A 1 168 ? -12.954 -7.264 15.779 1.00 97.38 168 PRO A C 1
ATOM 1278 O O . PRO A 1 168 ? -13.970 -6.850 16.341 1.00 97.38 168 PRO A O 1
ATOM 1281 N N . SER A 1 169 ? -12.392 -8.441 16.048 1.00 96.50 169 SER A N 1
ATOM 1282 C CA . SER A 1 169 ? -12.920 -9.378 17.045 1.00 96.50 169 SER A CA 1
ATOM 1283 C C . SER A 1 169 ? -12.650 -8.949 18.488 1.00 96.50 169 SER A C 1
ATOM 1285 O O . SER A 1 169 ? -13.408 -9.312 19.383 1.00 96.50 169 SER A O 1
ATOM 1287 N N . GLU A 1 170 ? -11.607 -8.149 18.706 1.00 95.50 170 GLU A N 1
ATOM 1288 C CA . GLU A 1 170 ? -11.119 -7.755 20.026 1.00 95.50 170 GLU A CA 1
ATOM 1289 C C . GLU A 1 170 ? -10.822 -6.254 20.084 1.00 95.50 170 GLU A C 1
ATOM 1291 O O . GLU A 1 170 ? -10.436 -5.641 19.087 1.00 95.50 170 GLU A O 1
ATOM 1296 N N . HIS A 1 171 ? -10.957 -5.677 21.279 1.00 97.06 171 HIS A N 1
ATOM 1297 C CA . HIS A 1 171 ? -10.588 -4.289 21.549 1.00 97.06 171 HIS A CA 1
ATOM 1298 C C . HIS A 1 171 ? -9.224 -4.195 22.244 1.00 97.06 171 HIS A C 1
ATOM 1300 O O . HIS A 1 171 ? -9.001 -4.764 23.318 1.00 97.06 171 HIS A O 1
ATOM 1306 N N . ILE A 1 172 ? -8.311 -3.420 21.666 1.00 96.44 172 ILE A N 1
ATOM 1307 C CA . ILE A 1 172 ? -6.970 -3.194 22.185 1.00 96.44 172 ILE A CA 1
ATOM 1308 C C . ILE A 1 172 ? -6.972 -1.987 23.121 1.00 96.44 172 ILE A C 1
ATOM 1310 O O . ILE A 1 172 ? -6.995 -0.825 22.715 1.00 96.44 172 ILE A O 1
ATOM 1314 N N . ARG A 1 173 ? -6.804 -2.270 24.412 1.00 95.50 173 ARG A N 1
ATOM 1315 C CA . ARG A 1 173 ? -6.869 -1.285 25.505 1.00 95.50 173 ARG A CA 1
ATOM 1316 C C . ARG A 1 173 ? -5.736 -0.248 25.539 1.00 95.50 173 ARG A C 1
ATOM 1318 O O . ARG A 1 173 ? -5.605 0.478 26.519 1.00 95.50 173 ARG A O 1
ATOM 1325 N N . SER A 1 174 ? -4.858 -0.181 24.540 1.00 91.06 174 SER A N 1
ATOM 1326 C CA . SER A 1 174 ? -3.690 0.716 24.567 1.00 91.06 174 SER A CA 1
ATOM 1327 C C . SER A 1 174 ? -4.083 2.193 24.656 1.00 91.06 174 SER A C 1
ATOM 1329 O O . SER A 1 174 ? -3.460 2.947 25.406 1.00 91.06 174 SER A O 1
ATOM 1331 N N . ILE A 1 175 ? -5.149 2.586 23.954 1.00 92.25 175 ILE A N 1
ATOM 1332 C CA . ILE A 1 175 ? -5.715 3.937 24.036 1.00 92.25 175 ILE A CA 1
ATOM 1333 C C . ILE A 1 175 ? -6.366 4.157 25.399 1.00 92.25 175 ILE A C 1
ATOM 1335 O O . ILE A 1 175 ? -6.080 5.167 26.038 1.00 92.25 175 ILE A O 1
ATOM 1339 N N . ASP A 1 176 ? -7.181 3.208 25.866 1.00 94.31 176 ASP A N 1
ATOM 1340 C CA . ASP A 1 176 ? -7.840 3.293 27.172 1.00 94.31 176 ASP A CA 1
ATOM 1341 C C . ASP A 1 176 ? -6.825 3.504 28.289 1.00 94.31 176 ASP A C 1
ATOM 1343 O O . ASP A 1 176 ? -6.980 4.412 29.095 1.00 94.31 176 ASP A O 1
ATOM 1347 N N . MET A 1 177 ? -5.739 2.727 28.291 1.00 94.12 177 MET A N 1
ATOM 1348 C CA . MET A 1 177 ? -4.670 2.846 29.281 1.00 94.12 177 MET A CA 1
ATOM 1349 C C . MET A 1 177 ? -4.001 4.226 29.245 1.00 94.12 177 MET A C 1
ATOM 1351 O O . MET A 1 177 ? -3.680 4.780 30.296 1.00 94.12 177 MET A O 1
ATOM 1355 N N . ALA A 1 178 ? -3.789 4.799 28.056 1.00 93.69 178 ALA A N 1
ATOM 1356 C CA . ALA A 1 178 ? -3.225 6.141 27.927 1.00 93.69 178 ALA A CA 1
ATOM 1357 C C . ALA A 1 178 ? -4.186 7.212 28.468 1.00 93.69 178 ALA A C 1
ATOM 1359 O O . ALA A 1 178 ? -3.767 8.086 29.223 1.00 93.69 178 ALA A O 1
ATOM 1360 N N . VAL A 1 179 ? -5.476 7.107 28.139 1.00 93.56 179 VAL A N 1
ATOM 1361 C CA . VAL A 1 179 ? -6.516 8.025 28.622 1.00 93.56 179 VAL A CA 1
ATOM 1362 C C . VAL A 1 179 ? -6.721 7.887 30.131 1.00 93.56 179 VAL A C 1
ATOM 1364 O O . VAL A 1 179 ? -6.842 8.891 30.823 1.00 93.56 179 VAL A O 1
ATOM 1367 N N . GLU A 1 180 ? -6.749 6.664 30.661 1.00 94.88 180 GLU A N 1
ATOM 1368 C CA . GLU A 1 180 ? -6.852 6.372 32.094 1.00 94.88 180 GLU A CA 1
ATOM 1369 C C . GLU A 1 180 ? -5.686 6.973 32.877 1.00 94.88 180 GLU A C 1
ATOM 1371 O O . GLU A 1 180 ? -5.917 7.587 33.916 1.00 94.88 180 GLU A O 1
ATOM 1376 N N . ARG A 1 181 ? -4.455 6.847 32.364 1.00 92.56 181 ARG A N 1
ATOM 1377 C CA . ARG A 1 181 ? -3.261 7.453 32.969 1.00 92.56 181 ARG A CA 1
ATOM 1378 C C . ARG A 1 181 ? -3.352 8.978 33.029 1.00 92.56 181 ARG A C 1
ATOM 1380 O O . ARG A 1 181 ? -2.880 9.571 33.993 1.00 92.56 181 ARG A O 1
ATOM 1387 N N . ASP A 1 182 ? -3.928 9.601 32.007 1.00 92.75 182 ASP A N 1
ATOM 1388 C CA . ASP A 1 182 ? -4.018 11.059 31.909 1.00 92.75 182 ASP A CA 1
ATOM 1389 C C . ASP A 1 182 ? -5.205 11.637 32.713 1.00 92.75 182 ASP A C 1
ATOM 1391 O O . ASP A 1 182 ? -5.330 12.859 32.840 1.00 92.75 182 ASP A O 1
ATOM 1395 N N . LYS A 1 183 ? -6.071 10.792 33.304 1.00 91.00 183 LYS A N 1
ATOM 1396 C CA . LYS A 1 183 ? -7.117 11.255 34.228 1.00 91.00 183 LYS A CA 1
ATOM 1397 C C . LYS A 1 183 ? -6.470 11.820 35.501 1.00 91.00 183 LYS A C 1
ATOM 1399 O O . LYS A 1 183 ? -5.619 11.160 36.095 1.00 91.00 183 LYS A O 1
ATOM 1404 N N . PRO A 1 184 ? -6.887 13.010 35.970 1.00 80.56 184 PRO A N 1
ATOM 1405 C CA . PRO A 1 184 ? -6.363 13.567 37.207 1.00 80.56 184 PRO A CA 1
ATOM 1406 C C . PRO A 1 184 ? -6.704 12.653 38.386 1.00 80.56 184 PRO A C 1
ATOM 1408 O O . PRO A 1 184 ? -7.865 12.289 38.587 1.00 80.56 184 PRO A O 1
ATOM 1411 N N . THR A 1 185 ? -5.693 12.296 39.177 1.00 78.06 185 THR A N 1
ATOM 1412 C CA . THR A 1 185 ? -5.879 11.563 40.429 1.00 78.06 185 THR A CA 1
ATOM 1413 C C . THR A 1 185 ? -6.682 12.440 41.384 1.00 78.06 185 THR A C 1
ATOM 1415 O O . THR A 1 185 ? -6.199 13.476 41.841 1.00 78.06 185 THR A O 1
ATOM 1418 N N . THR A 1 186 ? -7.924 12.062 41.670 1.00 71.12 186 THR A N 1
ATOM 1419 C CA . THR A 1 186 ? -8.693 12.684 42.750 1.00 71.12 186 THR A CA 1
ATOM 1420 C C . THR A 1 186 ? -8.105 12.203 44.075 1.00 71.12 186 THR A C 1
ATOM 1422 O O . THR A 1 186 ? -8.214 11.015 44.385 1.00 71.12 186 THR A O 1
ATOM 1425 N N . PHE A 1 187 ? -7.434 13.104 44.797 1.00 57.78 187 PHE A N 1
ATOM 1426 C CA . PHE A 1 187 ? -7.005 12.907 46.185 1.00 57.78 187 PHE A CA 1
ATOM 1427 C C . PHE A 1 187 ? -8.158 13.167 47.153 1.00 57.78 187 PHE A C 1
ATOM 1429 O O . PHE A 1 187 ? -8.962 14.085 46.865 1.00 57.78 187 PHE A O 1
#

Nearest PDB structures (foldseek):
  8r57-assembly1_P  TM=1.791E-01  e=6.209E+00  Triticum aestivum

Secondary structure (DSSP, 8-state):
-TTHHHHHHHHHSTTTTTGGGT---B-GGG-SS-B-GGGTT--B-GGGTS-TT-S--HHHHTHHHHTTB-SHHHHHGGGSHHHHHHHHHHTTSS-GGG---HHHHHS-EEEEEETTEEEEEE---TTSSSSSGGGGTTTTGGGTS-HHHHHHHHH-HHHHHTTS-S--SS--THHHHHHHHHS----

pLDDT: mean 94.0, std 5.61, range [57.78, 98.62]

Foldseek 3Di:
DVCVQLLVLQCVAPQNVCVVVVHFADFLLPDPADWDPVRRPPGRDPPLQPHPPDPDNVSNQQVSCNNIHDALLNVLCCVAPLVVQQVCCVVVVDPNLSRHTLQCQQFFWDWDDDPNDIDTDTRNRSCPCVVVVLSSQPRHVVVDDDSFQSVQQSVAVVCSSNNNHDGRPDGDCPVVVVVVVPPDDDD